Protein AF-A0A382EAG1-F1 (afdb_monomer_lite)

Sequence (226 aa):
MELEGGTVYTVQVGAGGYGGKYEYAQDSPAGPAQSINTYKQGGDGEDSIFSTITSIGGGGGGNSNSPTEPGRDGGSGGGAAQDYIGAADAAGGSGTAGQGYDGGSTTYYSTGSGGCGGGGATAAGVGGGGAAEAGHGGDGLASSITASSVTRAGGGGGAAHVGAGPHGDGGNGGGGRGAGGNVSNANSVAGTVNTGSGGGGGCYHAGSYPWPYGKDGGAGVVILRI

InterPro domains:
  IPR049304 Glycine-rich domain [PF21722] (6-225)

pLDDT: mean 83.08, std 16.72, range [39.03, 98.62]

Organism: NCBI:txid408172

Foldseek 3Di:
DDDDPPDDKDWDWKFFWFFWDFDAQPPDPDDDGPGDRDTDWIGWICWTDIRPDIQKTEWTAWDQDPVTGAWAAICWWHWFADHAAPHQWRAIYAHDPQRWGTWATDPDRDDWWWTWKIIFRAGYIHHTDPWQEWIAWHAFDWDCLVVDTAGAGWIAWTEGEAPDYDTYHTHHHFHWTAAYNDPVGGAIGEGDAQRSYYTYAHYAYVPDPPGRTTGTYHIHDDGDDD

Radius of gyration: 17.82 Å; chains: 1; bounding box: 44×42×57 Å

Secondary structure (DSSP, 8-state):
----TT----EE-PPPPPPP-EE-TT--SSS------EEPPPPPPPPEEETTEEEPPPPPPPB-SSSPBPPPPBSSPPPPPPPPTTS--BPPPPBPTTT--PPP-B---STTPPPPPPP-SSSPPPPPPTTSPPPPPPP-EEE-TTSS-EEE-PPPPPPPPTTS-PPPPPPTTTPPPPPPSSGGG----PPPTTTTPPPPPP---TT-SS--PPPPPPP-------

Structure (mmCIF, N/CA/C/O backbone):
data_AF-A0A382EAG1-F1
#
_entry.id   AF-A0A382EAG1-F1
#
loop_
_atom_site.group_PDB
_atom_site.id
_atom_site.type_symbol
_atom_site.label_atom_id
_atom_site.label_alt_id
_atom_site.label_comp_id
_atom_site.label_asym_id
_atom_site.label_entity_id
_atom_site.label_seq_id
_atom_site.pdbx_PDB_ins_code
_atom_site.Cartn_x
_atom_site.Cartn_y
_atom_site.Cartn_z
_atom_site.occupancy
_atom_site.B_iso_or_equiv
_atom_site.auth_seq_id
_atom_site.auth_comp_id
_atom_site.auth_asym_id
_atom_site.auth_atom_id
_atom_site.pdbx_PDB_model_num
ATOM 1 N N . MET A 1 1 ? -9.401 1.556 25.153 1.00 72.50 1 MET A N 1
ATOM 2 C CA . MET A 1 1 ? -10.501 2.526 25.319 1.00 72.50 1 MET A CA 1
ATOM 3 C C . MET A 1 1 ? -11.691 1.759 25.849 1.00 72.50 1 MET A C 1
ATOM 5 O O . MET A 1 1 ? -11.966 0.696 25.307 1.00 72.50 1 MET A O 1
ATOM 9 N N . GLU A 1 2 ? -12.332 2.249 26.904 1.00 80.88 2 GLU A N 1
ATOM 10 C CA . GLU A 1 2 ? -13.594 1.693 27.399 1.00 80.88 2 GLU A CA 1
ATOM 11 C C . GLU A 1 2 ? -14.758 2.435 26.737 1.00 80.88 2 GLU A C 1
ATOM 13 O O . GLU A 1 2 ? -14.656 3.633 26.455 1.00 80.88 2 GLU A O 1
ATOM 18 N N . LEU A 1 3 ? -15.826 1.705 26.410 1.00 83.81 3 LEU A N 1
ATOM 19 C CA . LEU A 1 3 ? -17.031 2.285 25.829 1.00 83.81 3 LEU A CA 1
ATOM 20 C C . LEU A 1 3 ? -18.027 2.571 26.949 1.00 83.81 3 LEU A C 1
ATOM 22 O O . LEU A 1 3 ? -18.410 1.666 27.687 1.00 83.81 3 LEU A O 1
ATOM 26 N N . GLU A 1 4 ? -18.454 3.821 27.060 1.00 86.94 4 GLU A N 1
ATOM 27 C CA . GLU A 1 4 ? -19.380 4.283 28.083 1.00 86.94 4 GLU A CA 1
ATOM 28 C C . GLU A 1 4 ? -20.767 4.510 27.481 1.00 86.94 4 GLU A C 1
ATOM 30 O O . GLU A 1 4 ? -20.933 5.142 26.433 1.00 86.94 4 GLU A O 1
ATOM 35 N N . GLY A 1 5 ? -21.788 3.989 28.162 1.00 87.19 5 GLY A N 1
ATOM 36 C CA . GLY A 1 5 ? -23.176 4.209 27.776 1.00 87.19 5 GLY A CA 1
ATOM 37 C C . GLY A 1 5 ? -23.535 5.694 27.842 1.00 87.19 5 GLY A C 1
ATOM 38 O O . GLY A 1 5 ? -23.275 6.355 28.841 1.00 87.19 5 GLY A O 1
ATOM 39 N N . GLY A 1 6 ? -24.158 6.211 26.781 1.00 85.69 6 GLY A N 1
ATOM 40 C CA . GLY A 1 6 ? -24.516 7.630 26.671 1.00 85.69 6 GLY A CA 1
ATOM 41 C C . GLY A 1 6 ? -23.439 8.512 26.032 1.00 85.69 6 GLY A C 1
ATOM 42 O O . GLY A 1 6 ? -23.715 9.678 25.756 1.00 85.69 6 GLY A O 1
ATOM 43 N N . THR A 1 7 ? -22.260 7.962 25.727 1.00 89.81 7 THR A N 1
ATOM 44 C CA . THR A 1 7 ? -21.199 8.662 24.991 1.00 89.81 7 THR A CA 1
ATOM 45 C C . THR A 1 7 ? -21.345 8.445 23.484 1.00 89.81 7 THR A C 1
ATOM 47 O O . THR A 1 7 ? -21.576 7.330 23.014 1.00 89.81 7 THR A O 1
ATOM 50 N N . VAL A 1 8 ? -21.213 9.522 22.704 1.00 88.06 8 VAL A N 1
ATOM 51 C CA . VAL A 1 8 ? -21.219 9.469 21.234 1.00 88.06 8 VAL A CA 1
ATOM 52 C C . VAL A 1 8 ? -19.801 9.198 20.733 1.00 88.06 8 VAL A C 1
ATOM 54 O O . VAL A 1 8 ? -18.887 9.966 21.025 1.00 88.06 8 VAL A O 1
ATOM 57 N N . TYR A 1 9 ? -19.635 8.136 19.944 1.00 90.50 9 TYR A N 1
ATOM 58 C CA . TYR A 1 9 ? -18.368 7.780 19.302 1.00 90.50 9 TYR A CA 1
ATOM 59 C C . TYR A 1 9 ? -18.451 8.024 17.796 1.00 90.50 9 TYR A C 1
ATOM 61 O O . TYR A 1 9 ? -19.314 7.467 17.117 1.00 90.50 9 TYR A O 1
ATOM 69 N N . THR A 1 10 ? -17.537 8.835 17.264 1.00 90.06 10 THR A N 1
ATOM 70 C CA . THR A 1 10 ? -17.411 9.036 15.816 1.00 90.06 10 THR A CA 1
ATOM 71 C C . THR A 1 10 ? -16.749 7.821 15.176 1.00 90.06 10 THR A C 1
ATOM 73 O O . THR A 1 10 ? -15.717 7.356 15.664 1.00 90.06 10 THR A O 1
ATOM 76 N N . VAL A 1 11 ? -17.322 7.334 14.073 1.00 94.50 11 VAL A N 1
ATOM 77 C CA . VAL A 1 11 ? -16.768 6.232 13.279 1.00 94.50 11 VAL A CA 1
ATOM 78 C C . VAL A 1 11 ? -16.645 6.668 11.825 1.00 94.50 11 VAL A C 1
ATOM 80 O O . VAL A 1 11 ? -17.637 7.038 11.200 1.00 94.50 11 VAL A O 1
ATOM 83 N N . GLN A 1 12 ? -15.435 6.580 11.286 1.00 95.56 12 GLN A N 1
ATOM 84 C CA . GLN A 1 12 ? -15.129 6.757 9.875 1.00 95.56 12 GLN A CA 1
ATOM 85 C C . GLN A 1 12 ? -14.379 5.526 9.378 1.00 95.56 12 GLN A C 1
ATOM 87 O O . GLN A 1 12 ? -13.410 5.088 9.998 1.00 95.56 12 GLN A O 1
ATOM 92 N N . VAL A 1 13 ? -14.813 4.990 8.241 1.00 96.19 13 VAL A N 1
ATOM 93 C CA . VAL A 1 13 ? -14.072 3.960 7.513 1.00 96.19 13 VAL A CA 1
ATOM 94 C C . VAL A 1 13 ? -13.424 4.620 6.308 1.00 96.19 13 VAL A C 1
ATOM 96 O O . VAL A 1 13 ? -14.118 5.186 5.465 1.00 96.19 13 VAL A O 1
ATOM 99 N N . GLY A 1 14 ? -12.100 4.548 6.250 1.00 94.81 14 GLY A N 1
ATOM 100 C CA . GLY A 1 14 ? -11.310 5.095 5.160 1.00 94.81 14 GLY A CA 1
ATOM 101 C C . GLY A 1 14 ? -11.504 4.312 3.864 1.00 94.81 14 GLY A C 1
ATOM 102 O O . GLY A 1 14 ? -11.510 3.076 3.860 1.00 94.81 14 GLY A O 1
ATOM 103 N N . ALA A 1 15 ? -11.656 5.031 2.756 1.00 94.81 15 ALA A N 1
ATOM 104 C CA . ALA A 1 15 ? -11.591 4.458 1.420 1.00 94.81 15 ALA A CA 1
ATOM 105 C C . ALA A 1 15 ? -10.147 4.063 1.062 1.00 94.81 15 ALA A C 1
ATOM 107 O O . ALA A 1 15 ? -9.186 4.626 1.585 1.00 94.81 15 ALA A O 1
ATOM 108 N N . GLY A 1 16 ? -9.994 3.098 0.154 1.00 91.19 16 GLY A N 1
ATOM 109 C CA . GLY A 1 16 ? -8.689 2.794 -0.429 1.00 91.19 16 GLY A CA 1
ATOM 110 C C . GLY A 1 16 ? -8.249 3.889 -1.403 1.00 91.19 16 GLY A C 1
ATOM 111 O O . GLY A 1 16 ? -9.088 4.546 -2.020 1.00 91.19 16 GLY A O 1
ATOM 112 N N . GLY A 1 17 ? -6.937 4.069 -1.549 1.00 88.81 17 GLY A N 1
ATOM 113 C CA . GLY A 1 17 ? -6.377 5.026 -2.503 1.00 88.81 17 GLY A CA 1
ATOM 114 C C . GLY A 1 17 ? -6.630 4.603 -3.946 1.00 88.81 17 GLY A C 1
ATOM 115 O O . GLY A 1 17 ? -6.662 3.410 -4.246 1.00 88.81 17 GLY A O 1
ATOM 116 N N . TYR A 1 18 ? -6.828 5.559 -4.852 1.00 87.38 18 TYR A N 1
ATOM 117 C CA . TYR A 1 18 ? -7.060 5.238 -6.260 1.00 87.38 18 TYR A CA 1
ATOM 118 C C . TYR A 1 18 ? -5.761 4.865 -6.982 1.00 87.38 18 TYR A C 1
ATOM 120 O O . TYR A 1 18 ? -4.694 5.420 -6.715 1.00 87.38 18 TYR A O 1
ATOM 128 N N . GLY A 1 19 ? -5.847 3.951 -7.945 1.00 83.44 19 GLY A N 1
ATOM 129 C CA . GLY A 1 19 ? -4.696 3.573 -8.765 1.00 83.44 19 GLY A CA 1
ATOM 130 C C . GLY A 1 19 ? -4.223 4.706 -9.683 1.00 83.44 19 GLY A C 1
ATOM 131 O O . GLY A 1 19 ? -5.021 5.547 -10.099 1.00 83.44 19 GLY A O 1
ATOM 132 N N . GLY A 1 20 ? -2.933 4.717 -10.037 1.00 77.00 20 GLY A N 1
ATOM 133 C CA . GLY A 1 20 ? -2.380 5.683 -10.994 1.00 77.00 20 GLY A CA 1
ATOM 134 C C . GLY A 1 20 ? -3.084 5.602 -12.353 1.00 77.00 20 GLY A C 1
ATOM 135 O O . GLY A 1 20 ? -3.280 4.508 -12.899 1.00 77.00 20 GLY A O 1
ATOM 136 N N . LYS A 1 21 ? -3.485 6.759 -12.893 1.00 71.00 21 LYS A N 1
ATOM 137 C CA . LYS A 1 21 ? -4.297 6.872 -14.117 1.00 71.00 21 LYS A CA 1
ATOM 138 C C . LYS A 1 21 ? -3.529 7.556 -15.240 1.00 71.00 21 LYS A C 1
ATOM 140 O O . LYS A 1 21 ? -2.628 8.362 -15.008 1.00 71.00 21 LYS A O 1
ATOM 145 N N . TYR A 1 22 ? -3.954 7.262 -16.465 1.00 64.69 22 TYR A N 1
ATOM 146 C CA . TYR A 1 22 ? -3.690 8.110 -17.621 1.00 64.69 22 TYR A CA 1
ATOM 147 C C . TYR A 1 22 ? -4.908 9.009 -17.836 1.00 64.69 22 TYR A C 1
ATOM 149 O O . TYR A 1 22 ? -5.974 8.515 -18.207 1.00 64.69 22 TYR A O 1
ATOM 157 N N . GLU A 1 23 ? -4.770 10.308 -17.593 1.00 57.41 23 GLU A N 1
ATOM 158 C CA . GLU A 1 23 ? -5.803 11.281 -17.950 1.00 57.41 23 GLU A CA 1
ATOM 159 C C . GLU A 1 23 ? -5.614 11.717 -19.408 1.00 57.41 23 GLU A C 1
ATOM 161 O O . GLU A 1 23 ? -4.591 12.297 -19.771 1.00 57.41 23 GLU A O 1
ATOM 166 N N . TYR A 1 24 ? -6.613 11.439 -20.252 1.00 48.25 24 TYR A N 1
ATOM 167 C CA . TYR A 1 24 ? -6.744 12.076 -21.561 1.00 48.25 24 TYR A CA 1
ATOM 168 C C . TYR A 1 24 ? -7.637 13.307 -21.396 1.00 48.25 24 TYR A C 1
ATOM 170 O O . TYR A 1 24 ? -8.778 13.189 -20.953 1.00 48.25 24 TYR A O 1
ATOM 178 N N . ALA A 1 25 ? -7.124 14.492 -21.724 1.00 45.81 25 ALA A N 1
ATOM 179 C CA . ALA A 1 25 ? -7.800 15.773 -21.518 1.00 45.81 25 ALA A CA 1
ATOM 180 C C . ALA A 1 25 ? -8.981 16.013 -22.490 1.00 45.81 25 ALA A C 1
ATOM 182 O O . ALA A 1 25 ? -8.957 16.959 -23.276 1.00 45.81 25 ALA A O 1
ATOM 183 N N . GLN A 1 26 ? -10.015 15.171 -22.454 1.00 42.03 26 GLN A N 1
ATOM 184 C CA . GLN A 1 26 ? -11.293 15.436 -23.131 1.00 42.03 26 GLN A CA 1
ATOM 185 C C . GLN A 1 26 ? -12.491 15.630 -22.191 1.00 42.03 26 GLN A C 1
ATOM 187 O O . GLN A 1 26 ? -13.530 16.059 -22.675 1.00 42.03 26 GLN A O 1
ATOM 192 N N . ASP A 1 27 ? -12.339 15.452 -20.873 1.00 40.47 27 ASP A N 1
ATOM 193 C CA . ASP A 1 27 ? -13.453 15.551 -19.909 1.00 40.47 27 ASP A CA 1
ATOM 194 C C . ASP A 1 27 ? -13.339 16.726 -18.913 1.00 40.47 27 ASP A C 1
ATOM 196 O O . ASP A 1 27 ? -13.734 16.628 -17.753 1.00 40.47 27 ASP A O 1
ATOM 200 N N . SER A 1 28 ? -12.854 17.889 -19.360 1.00 39.03 28 SER A N 1
ATOM 201 C CA . SER A 1 28 ? -13.051 19.142 -18.610 1.00 39.03 28 SER A CA 1
ATOM 202 C C . SER A 1 28 ? -14.358 19.817 -19.062 1.00 39.03 28 SER A C 1
ATOM 204 O O . SER A 1 28 ? -14.435 20.225 -20.222 1.00 39.03 28 SER A O 1
ATOM 206 N N . PRO A 1 29 ? -15.375 20.023 -18.195 1.00 41.16 29 PRO A N 1
ATOM 207 C CA . PRO A 1 29 ? -16.676 20.581 -18.597 1.00 41.16 29 PRO A CA 1
ATOM 208 C C . PRO A 1 29 ? -16.673 22.064 -19.010 1.00 41.16 29 PRO A C 1
ATOM 210 O O . PRO A 1 29 ? -17.735 22.613 -19.296 1.00 41.16 29 PRO A O 1
ATOM 213 N N . ALA A 1 30 ? -15.529 22.754 -19.018 1.00 42.44 30 ALA A N 1
ATOM 214 C CA . ALA A 1 30 ? -15.464 24.167 -19.385 1.00 42.44 30 ALA A CA 1
ATOM 215 C C . ALA A 1 30 ? -14.056 24.592 -19.843 1.00 42.44 30 ALA A C 1
ATOM 217 O O . ALA A 1 30 ? -13.148 24.724 -19.027 1.00 42.44 30 ALA A O 1
ATOM 218 N N . GLY A 1 31 ? -13.896 24.877 -21.140 1.00 43.75 31 GLY A N 1
ATOM 219 C CA . GLY A 1 31 ? -12.742 25.604 -21.697 1.00 43.75 31 GLY A CA 1
ATOM 220 C C . GLY A 1 31 ? -11.982 24.859 -22.805 1.00 43.75 31 GLY A C 1
ATOM 221 O O . GLY A 1 31 ? -12.089 23.638 -22.903 1.00 43.75 31 GLY A O 1
ATOM 222 N N . PRO A 1 32 ? -11.232 25.573 -23.676 1.00 41.47 32 PRO A N 1
ATOM 223 C CA . PRO A 1 32 ? -10.490 24.948 -24.768 1.00 41.47 32 PRO A CA 1
ATOM 224 C C . PRO A 1 32 ? -9.434 24.006 -24.185 1.00 41.47 32 PRO A C 1
ATOM 226 O O . PRO A 1 32 ? -8.514 24.452 -23.500 1.00 41.47 32 PRO A O 1
ATOM 229 N N . ALA A 1 33 ? -9.604 22.709 -24.444 1.00 44.94 33 ALA A N 1
ATOM 230 C CA . ALA A 1 33 ? -8.754 21.637 -23.948 1.00 44.94 33 ALA A CA 1
ATOM 231 C C . ALA A 1 33 ? -7.273 21.944 -24.215 1.00 44.94 33 ALA A C 1
ATOM 233 O O . ALA A 1 33 ? -6.798 21.884 -25.348 1.00 44.94 33 ALA A O 1
ATOM 234 N N . GLN A 1 34 ? -6.536 22.287 -23.160 1.00 39.44 34 GLN A N 1
ATOM 235 C CA . GLN A 1 34 ? -5.085 22.198 -23.175 1.00 39.44 34 GLN A CA 1
ATOM 236 C C . GLN A 1 34 ? -4.765 20.727 -22.929 1.00 39.44 34 GLN A C 1
ATOM 238 O O . GLN A 1 34 ? -4.957 20.210 -21.831 1.00 39.44 34 GLN A O 1
ATOM 243 N N . SER A 1 35 ? -4.365 20.025 -23.983 1.00 42.50 35 SER A N 1
ATOM 244 C CA . SER A 1 35 ? -4.005 18.614 -23.935 1.00 42.50 35 SER A CA 1
ATOM 245 C C . SER A 1 35 ? -2.713 18.417 -23.144 1.00 42.50 35 SER A C 1
ATOM 247 O O . SER A 1 35 ? -1.621 18.514 -23.702 1.00 42.50 35 SER A O 1
ATOM 249 N N . ILE A 1 36 ? -2.844 18.135 -21.847 1.00 47.28 36 ILE A N 1
ATOM 250 C CA . ILE A 1 36 ? -1.749 17.659 -21.001 1.00 47.28 36 ILE A CA 1
ATOM 251 C C . ILE A 1 36 ? -1.951 16.153 -20.816 1.00 47.28 36 ILE A C 1
ATOM 253 O O . ILE A 1 36 ? -2.826 15.725 -20.070 1.00 47.28 36 ILE A O 1
ATOM 257 N N . ASN A 1 37 ? -1.193 15.343 -21.557 1.00 54.06 37 ASN A N 1
ATOM 258 C CA . ASN A 1 37 ? -1.135 13.898 -21.333 1.00 54.06 37 ASN A CA 1
ATOM 259 C C . ASN A 1 37 ? -0.265 13.658 -20.091 1.00 54.06 37 ASN A C 1
ATOM 261 O O . ASN A 1 37 ? 0.957 13.557 -20.212 1.00 54.06 37 ASN A O 1
ATOM 265 N N . THR A 1 38 ? -0.867 13.609 -18.903 1.00 61.38 38 THR A N 1
ATOM 266 C CA . THR A 1 38 ? -0.116 13.448 -17.651 1.00 61.38 38 THR A CA 1
ATOM 267 C C . THR A 1 38 ? -0.449 12.105 -17.018 1.00 61.38 38 THR A C 1
ATOM 269 O O . THR A 1 38 ? -1.589 11.858 -16.628 1.00 61.38 38 THR A O 1
ATOM 272 N N . TYR A 1 39 ? 0.550 11.227 -16.908 1.00 67.75 39 TYR A N 1
ATOM 273 C CA . TYR A 1 39 ? 0.458 10.073 -16.016 1.00 67.75 39 TYR A CA 1
ATOM 274 C C . TYR A 1 39 ? 0.461 10.599 -14.582 1.00 67.75 39 TYR A C 1
ATOM 276 O O . TYR A 1 39 ? 1.304 11.423 -14.238 1.00 67.75 39 TYR A O 1
ATOM 284 N N . LYS A 1 40 ? -0.503 10.163 -13.774 1.00 78.50 40 LYS A N 1
ATOM 285 C CA . LYS A 1 40 ? -0.640 10.572 -12.373 1.00 78.50 40 LYS A CA 1
ATOM 286 C C . LYS A 1 40 ? -0.138 9.460 -11.455 1.00 78.50 40 LYS A C 1
ATOM 288 O O . LYS A 1 40 ? -0.418 8.286 -11.720 1.00 78.50 40 LYS A O 1
ATOM 293 N N . GLN A 1 41 ? 0.533 9.832 -10.364 1.00 86.31 41 GLN A N 1
ATOM 294 C CA . GLN A 1 41 ? 0.680 8.973 -9.184 1.00 86.31 41 GLN A CA 1
ATOM 295 C C . GLN A 1 41 ? -0.655 8.367 -8.741 1.00 86.31 41 GLN A C 1
ATOM 297 O O . GLN A 1 41 ? -1.737 8.885 -9.036 1.00 86.31 41 GLN A O 1
ATOM 302 N N . GLY A 1 42 ? -0.567 7.275 -7.986 1.00 90.00 42 GLY A N 1
ATOM 303 C CA . GLY A 1 42 ? -1.693 6.798 -7.199 1.00 90.00 42 GLY A CA 1
ATOM 304 C C . GLY A 1 42 ? -2.122 7.829 -6.152 1.00 90.00 42 GLY A C 1
ATOM 305 O O . GLY A 1 42 ? -1.318 8.613 -5.643 1.00 90.00 42 GLY A O 1
ATOM 306 N N . GLY A 1 43 ? -3.407 7.814 -5.827 1.00 92.56 43 GLY A N 1
ATOM 307 C CA . GLY A 1 43 ? -3.950 8.564 -4.705 1.00 92.56 43 GLY A CA 1
ATOM 308 C C . GLY A 1 43 ? -3.701 7.853 -3.388 1.00 92.56 43 GLY A C 1
ATOM 309 O O . GLY A 1 43 ? -3.648 6.624 -3.350 1.00 92.56 43 GLY A O 1
ATOM 310 N N . ASP A 1 44 ? -3.610 8.628 -2.313 1.00 96.31 44 ASP A N 1
ATOM 311 C CA . ASP A 1 44 ? -3.592 8.068 -0.964 1.00 96.31 44 ASP A CA 1
ATOM 312 C C . ASP A 1 44 ? -4.982 7.531 -0.605 1.00 96.31 44 ASP A C 1
ATOM 314 O O . ASP A 1 44 ? -6.002 7.987 -1.131 1.00 96.31 44 ASP A O 1
ATOM 318 N N . GLY A 1 45 ? -5.014 6.545 0.285 1.00 96.94 45 GLY A N 1
ATOM 319 C CA . GLY A 1 45 ? -6.231 6.147 0.976 1.00 96.94 45 GLY A CA 1
ATOM 320 C C . GLY A 1 45 ? -6.640 7.182 2.016 1.00 96.94 45 GLY A C 1
ATOM 321 O O . GLY A 1 45 ? -5.845 8.013 2.444 1.00 96.94 45 GLY A O 1
ATOM 322 N N . GLU A 1 46 ? -7.889 7.088 2.450 1.00 97.62 46 GLU A N 1
ATOM 323 C CA . GLU A 1 46 ? -8.431 7.949 3.497 1.00 97.62 46 GLU A CA 1
ATOM 324 C C . GLU A 1 46 ? -8.235 7.319 4.878 1.00 97.62 46 GLU A C 1
ATOM 326 O O . GLU A 1 46 ? -8.175 6.093 5.031 1.00 97.62 46 GLU A O 1
ATOM 331 N N . ASP A 1 47 ? -8.209 8.158 5.908 1.00 97.19 47 ASP A N 1
ATOM 332 C CA . ASP A 1 47 ? -8.088 7.709 7.290 1.00 97.19 47 ASP A CA 1
ATOM 333 C C . ASP A 1 47 ? -9.332 6.934 7.750 1.00 97.19 47 ASP A C 1
ATOM 335 O O . ASP A 1 47 ? -10.478 7.278 7.436 1.00 97.19 47 ASP A O 1
ATOM 339 N N . SER A 1 48 ? -9.112 5.907 8.573 1.00 96.19 48 SER A N 1
ATOM 340 C CA . SER A 1 48 ? -10.167 5.287 9.382 1.00 96.19 48 SER A CA 1
ATOM 341 C C . SER A 1 48 ? -10.071 5.805 10.812 1.00 96.19 48 SER A C 1
ATOM 343 O O . SER A 1 48 ? -9.010 5.731 11.429 1.00 96.19 48 SER A O 1
ATOM 345 N N . ILE A 1 49 ? -11.172 6.318 11.355 1.00 95.31 49 ILE A N 1
ATOM 346 C CA . ILE A 1 49 ? -11.188 7.001 12.652 1.00 95.31 49 ILE A CA 1
ATOM 347 C C . ILE A 1 49 ? -12.227 6.342 13.551 1.00 95.31 49 ILE A C 1
ATOM 349 O O . ILE A 1 49 ? -13.397 6.228 13.189 1.00 95.31 49 ILE A O 1
ATOM 353 N N . PHE A 1 50 ? -11.807 5.941 14.747 1.00 94.44 50 PHE A N 1
ATOM 354 C CA . PHE A 1 50 ? -12.697 5.587 15.843 1.00 94.44 50 PHE A CA 1
ATOM 355 C C . PHE A 1 50 ? -12.434 6.517 17.026 1.00 94.44 50 PHE A C 1
ATOM 357 O O . PHE A 1 50 ? -11.472 6.342 17.776 1.00 94.44 50 PHE A O 1
ATOM 364 N N . SER A 1 51 ? -13.298 7.516 17.205 1.00 92.12 51 SER A N 1
ATOM 365 C CA . SER A 1 51 ? -13.139 8.572 18.207 1.00 92.12 51 SER A CA 1
ATOM 366 C C . SER A 1 51 ? -11.769 9.266 18.118 1.00 92.12 51 SER A C 1
ATOM 368 O O . SER A 1 51 ? -11.573 10.096 17.240 1.00 92.12 51 SER A O 1
ATOM 370 N N . THR A 1 52 ? -10.828 8.952 19.016 1.00 90.06 52 THR A N 1
ATOM 371 C CA . THR A 1 52 ? -9.468 9.527 19.049 1.00 90.06 52 THR A CA 1
ATOM 372 C C . THR A 1 52 ? -8.404 8.606 18.450 1.00 90.06 52 THR A C 1
ATOM 374 O O . THR A 1 52 ? -7.230 8.968 18.412 1.00 90.06 52 THR A O 1
ATOM 377 N N . ILE A 1 53 ? -8.789 7.403 18.022 1.00 92.25 53 ILE A N 1
ATOM 378 C CA . ILE A 1 53 ? -7.896 6.425 17.409 1.00 92.25 53 ILE A CA 1
ATOM 379 C C . ILE A 1 53 ? -7.996 6.594 15.896 1.00 92.25 53 ILE A C 1
ATOM 381 O O . ILE A 1 53 ? -9.060 6.363 15.322 1.00 92.25 53 ILE A O 1
ATOM 385 N N . THR A 1 54 ? -6.882 6.954 15.265 1.00 95.44 54 THR A N 1
ATOM 386 C CA . THR A 1 54 ? -6.788 7.114 13.812 1.00 95.44 54 THR A CA 1
ATOM 387 C C . THR A 1 54 ? -5.850 6.069 13.229 1.00 95.44 54 THR A C 1
ATOM 389 O O . THR A 1 54 ? -4.704 5.929 13.660 1.00 95.44 54 THR A O 1
ATOM 392 N N . SER A 1 5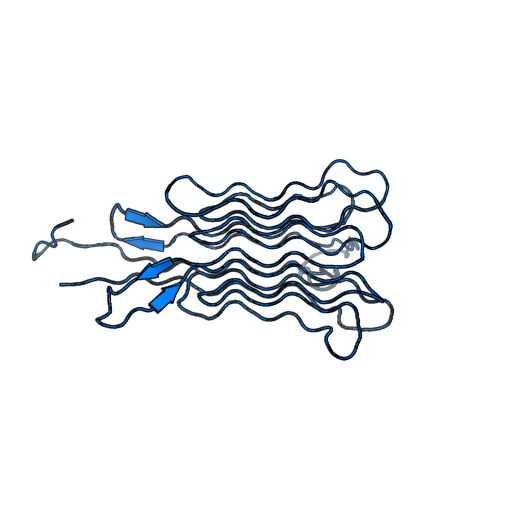5 ? -6.333 5.358 12.218 1.00 95.31 55 SER A N 1
ATOM 393 C CA . SER A 1 55 ? -5.517 4.607 11.273 1.00 95.31 55 SER A CA 1
ATOM 394 C C . SER A 1 55 ? -5.338 5.455 10.024 1.00 95.31 55 SER A C 1
ATOM 396 O O . SER A 1 55 ? -6.321 5.758 9.350 1.00 95.31 55 SER A O 1
ATOM 398 N N . ILE A 1 56 ? -4.092 5.842 9.752 1.00 97.69 56 ILE A N 1
ATOM 399 C CA . ILE A 1 56 ? -3.755 6.716 8.627 1.00 97.69 56 ILE A CA 1
ATOM 400 C C . ILE A 1 56 ? -3.933 5.939 7.319 1.00 97.69 56 ILE A C 1
ATOM 402 O O . ILE A 1 56 ? -3.542 4.769 7.243 1.00 97.69 56 ILE A O 1
ATOM 406 N N . GLY A 1 57 ? -4.508 6.578 6.304 1.00 97.19 57 GLY A N 1
ATOM 407 C CA . GLY A 1 57 ? -4.630 6.016 4.962 1.00 97.19 57 GLY A CA 1
ATOM 408 C C . GLY A 1 57 ? -3.278 5.624 4.350 1.00 97.19 57 GLY A C 1
ATOM 409 O O . GLY A 1 57 ? -2.237 6.204 4.657 1.00 97.19 57 GLY A O 1
ATOM 410 N N . GLY A 1 58 ? -3.264 4.592 3.504 1.00 97.81 58 GLY A N 1
ATOM 411 C CA . GLY A 1 58 ? -2.043 4.161 2.808 1.00 97.81 58 GLY A CA 1
ATOM 412 C C . GLY A 1 58 ? -1.617 5.148 1.718 1.00 97.81 58 GLY A C 1
ATOM 413 O O . GLY A 1 58 ? -2.471 5.760 1.085 1.00 97.81 58 GLY A O 1
ATOM 414 N N . GLY A 1 59 ? -0.316 5.278 1.474 1.00 97.75 59 GLY A N 1
ATOM 415 C CA . GLY A 1 59 ? 0.223 6.170 0.450 1.00 97.75 59 GLY A CA 1
ATOM 416 C C . GLY A 1 59 ? 0.063 5.629 -0.975 1.00 97.75 59 GLY A C 1
ATOM 417 O O . GLY A 1 59 ? 0.164 4.424 -1.227 1.00 97.75 59 GLY A O 1
ATOM 418 N N . GLY A 1 60 ? -0.180 6.528 -1.928 1.00 94.88 60 GLY A N 1
ATOM 419 C CA . GLY A 1 60 ? -0.280 6.208 -3.352 1.00 94.88 60 GLY A CA 1
ATOM 420 C C . GLY A 1 60 ? 1.052 5.806 -4.004 1.00 94.88 60 GLY A C 1
ATOM 421 O O . GLY A 1 60 ? 2.123 6.284 -3.636 1.00 94.88 60 GLY A O 1
ATOM 422 N N . GLY A 1 61 ? 0.995 4.922 -5.006 1.00 92.00 61 GLY A N 1
ATOM 423 C CA . GLY A 1 61 ? 2.179 4.500 -5.769 1.00 92.00 61 GLY A CA 1
ATOM 424 C C . GLY A 1 61 ? 2.761 5.605 -6.662 1.00 92.00 61 GLY A C 1
ATOM 425 O O . GLY A 1 61 ? 2.030 6.474 -7.141 1.00 92.00 61 GLY A O 1
ATOM 426 N N . GLY A 1 62 ? 4.069 5.540 -6.909 1.00 89.31 62 GLY A N 1
ATOM 427 C CA . GLY A 1 62 ? 4.808 6.488 -7.743 1.00 89.31 62 GLY A CA 1
ATOM 428 C C . GLY A 1 62 ? 4.419 6.464 -9.224 1.00 89.31 62 GLY A C 1
ATOM 429 O O . GLY A 1 62 ? 3.731 5.557 -9.701 1.00 89.31 62 GLY A O 1
ATOM 430 N N . ASN A 1 63 ? 4.919 7.443 -9.980 1.00 82.62 63 ASN A N 1
ATOM 431 C CA . ASN A 1 63 ? 4.815 7.503 -11.437 1.00 82.62 63 ASN A CA 1
ATOM 432 C C . ASN A 1 63 ? 6.213 7.619 -12.089 1.00 82.62 63 ASN A C 1
ATOM 434 O O . ASN A 1 63 ? 7.168 8.069 -11.463 1.00 82.62 63 ASN A O 1
ATOM 438 N N . SER A 1 64 ? 6.320 7.202 -13.355 1.00 73.50 64 SER A N 1
ATOM 439 C CA . SER A 1 64 ? 7.583 7.184 -14.125 1.00 73.50 64 SER A CA 1
ATOM 440 C C . SER A 1 64 ? 7.744 8.368 -15.091 1.00 73.50 64 SER A C 1
ATOM 442 O O . SER A 1 64 ? 8.625 8.374 -15.950 1.00 73.50 64 SER A O 1
ATOM 444 N N . ASN A 1 65 ? 6.860 9.357 -15.000 1.00 67.62 65 ASN A N 1
ATOM 445 C CA . ASN A 1 65 ? 6.795 10.494 -15.906 1.00 67.62 65 ASN A CA 1
ATOM 446 C C . ASN A 1 65 ? 7.664 11.642 -15.390 1.00 67.62 65 ASN A C 1
ATOM 448 O O . ASN A 1 65 ? 7.797 11.794 -14.190 1.00 67.62 65 ASN A O 1
ATOM 452 N N . SER A 1 66 ? 8.215 12.485 -16.268 1.00 54.00 66 SER A N 1
ATOM 453 C CA . SER A 1 66 ? 8.999 13.649 -15.828 1.00 54.00 66 SER A CA 1
ATOM 454 C C . SER A 1 66 ? 8.093 14.852 -15.492 1.00 54.00 66 SER A C 1
ATOM 456 O O . SER A 1 66 ? 7.250 15.202 -16.326 1.00 54.00 66 SER A O 1
ATOM 458 N N . PRO A 1 67 ? 8.277 15.522 -14.335 1.00 59.97 67 PRO A N 1
ATOM 459 C CA . PRO A 1 67 ? 9.231 15.182 -13.274 1.00 59.97 67 PRO A CA 1
ATOM 460 C C . PRO A 1 67 ? 8.809 13.920 -12.508 1.00 59.97 67 PRO A C 1
ATOM 462 O O . PRO A 1 67 ? 7.629 13.774 -12.196 1.00 59.97 67 PRO A O 1
ATOM 465 N N . THR A 1 68 ? 9.779 13.043 -12.209 1.00 70.62 68 THR A N 1
ATOM 466 C CA . THR A 1 68 ? 9.533 11.774 -11.510 1.00 70.62 68 THR A CA 1
ATOM 467 C C . THR A 1 68 ? 8.835 12.031 -10.189 1.00 70.62 68 THR A C 1
ATOM 469 O O . THR A 1 68 ? 9.194 12.927 -9.424 1.00 70.62 68 THR A O 1
ATOM 472 N N . GLU A 1 69 ? 7.826 11.219 -9.936 1.00 83.19 69 GLU A N 1
ATOM 473 C CA . GLU A 1 69 ? 6.879 11.415 -8.862 1.00 83.19 69 GLU A CA 1
ATOM 474 C C . GLU A 1 69 ? 7.011 10.160 -7.958 1.00 83.19 69 GLU A C 1
ATOM 476 O O . GLU A 1 69 ? 6.573 9.074 -8.352 1.00 83.19 69 GLU A O 1
ATOM 481 N N . PRO A 1 70 ? 7.641 10.255 -6.766 1.00 88.12 70 PRO A N 1
ATOM 482 C CA . PRO A 1 70 ? 7.973 9.096 -5.923 1.00 88.12 70 PRO A CA 1
ATOM 483 C C . PRO A 1 70 ? 6.736 8.394 -5.343 1.00 88.12 70 PRO A C 1
ATOM 485 O O . PRO A 1 70 ? 5.611 8.871 -5.480 1.00 88.12 70 PRO A O 1
ATOM 488 N N . GLY A 1 71 ? 6.921 7.256 -4.674 1.00 92.31 71 GLY A N 1
ATOM 489 C CA . GLY A 1 71 ? 5.861 6.713 -3.823 1.00 92.31 71 GLY A CA 1
ATOM 490 C C . GLY A 1 71 ? 5.484 7.721 -2.732 1.00 92.31 71 GLY A C 1
ATOM 491 O O . GLY A 1 71 ? 6.347 8.428 -2.213 1.00 92.31 71 GLY A O 1
ATOM 492 N N . ARG A 1 72 ? 4.196 7.825 -2.403 1.00 95.38 72 ARG A N 1
ATOM 493 C CA . ARG A 1 72 ? 3.705 8.761 -1.384 1.00 95.38 72 ARG A CA 1
ATOM 494 C C . ARG A 1 72 ? 3.735 8.120 -0.001 1.00 95.38 72 ARG A C 1
ATOM 496 O O . ARG A 1 72 ? 3.525 6.913 0.136 1.00 95.38 72 ARG A O 1
ATOM 503 N N . ASP A 1 73 ? 4.002 8.936 1.011 1.00 97.50 73 ASP A N 1
ATOM 504 C CA . ASP A 1 73 ? 3.975 8.525 2.416 1.00 97.50 73 ASP A CA 1
ATOM 505 C C . ASP A 1 73 ? 2.541 8.213 2.875 1.00 97.50 73 ASP A C 1
ATOM 507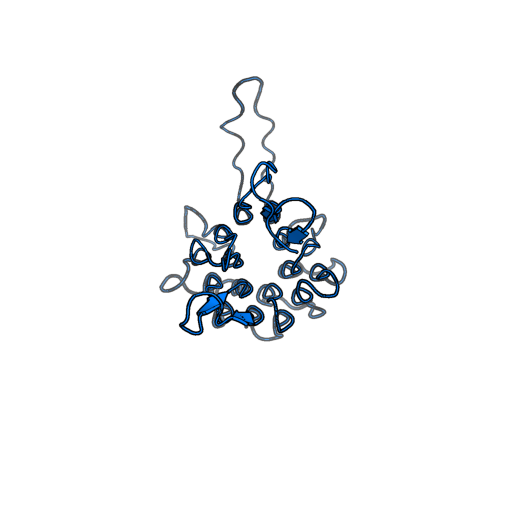 O O . ASP A 1 73 ? 1.568 8.691 2.290 1.00 97.50 73 ASP A O 1
ATOM 511 N N . GLY A 1 74 ? 2.397 7.440 3.950 1.00 97.69 74 GLY A N 1
ATOM 512 C CA . GLY A 1 74 ? 1.092 7.165 4.552 1.00 97.69 74 GLY A CA 1
ATOM 513 C C . GLY A 1 74 ? 1.183 6.302 5.805 1.00 97.69 74 GLY A C 1
ATOM 514 O O . GLY A 1 74 ? 2.245 6.158 6.412 1.00 97.69 74 GLY A O 1
ATOM 515 N N . GLY A 1 75 ? 0.065 5.684 6.195 1.00 97.75 75 GLY A N 1
ATOM 516 C CA . GLY A 1 75 ? 0.063 4.633 7.215 1.00 97.75 75 GLY A CA 1
ATOM 517 C C . GLY A 1 75 ? 1.024 3.505 6.827 1.00 97.75 75 GLY A C 1
ATOM 518 O O . GLY A 1 75 ? 1.924 3.174 7.593 1.00 97.75 75 GLY A O 1
ATOM 519 N N . SER A 1 76 ? 0.891 3.004 5.596 1.00 98.12 76 SER A N 1
ATOM 520 C CA . SER A 1 76 ? 1.940 2.272 4.867 1.00 98.12 76 SER A CA 1
ATOM 521 C C . SER A 1 76 ? 2.343 3.077 3.630 1.00 98.12 76 SER A C 1
ATOM 523 O O . SER A 1 76 ? 1.483 3.721 3.027 1.00 98.12 76 SER A O 1
ATOM 525 N N . GLY A 1 77 ? 3.617 3.042 3.251 1.00 98.00 77 GLY A N 1
ATOM 526 C CA . GLY A 1 77 ? 4.139 3.819 2.128 1.00 98.00 77 GLY A CA 1
ATOM 527 C C . GLY A 1 77 ? 3.855 3.199 0.756 1.00 98.00 77 GLY A C 1
ATOM 528 O O . GLY A 1 77 ? 3.864 1.975 0.590 1.00 98.00 77 GLY A O 1
ATOM 529 N N . GLY A 1 78 ? 3.626 4.040 -0.253 1.00 96.94 78 GLY A N 1
ATOM 530 C CA . GLY A 1 78 ? 3.451 3.612 -1.641 1.00 96.94 78 GLY A CA 1
ATOM 531 C C . GLY A 1 78 ? 4.768 3.186 -2.299 1.00 96.94 78 GLY A C 1
ATOM 532 O O . GLY A 1 78 ? 5.822 3.750 -2.019 1.00 96.94 78 GLY A O 1
ATOM 533 N N . GLY A 1 79 ? 4.733 2.197 -3.195 1.00 94.38 79 GLY A N 1
ATOM 534 C CA . GLY A 1 79 ? 5.922 1.770 -3.943 1.00 94.38 79 GLY A CA 1
ATOM 535 C C . GLY A 1 79 ? 6.347 2.795 -4.998 1.00 94.38 79 GLY A C 1
ATOM 536 O O . GLY A 1 79 ? 5.499 3.461 -5.598 1.00 94.38 79 GLY A O 1
ATOM 537 N N . ALA A 1 80 ? 7.649 2.912 -5.255 1.00 90.50 80 ALA A N 1
ATOM 538 C CA . ALA A 1 80 ? 8.172 3.724 -6.350 1.00 90.50 80 ALA A CA 1
ATOM 539 C C . ALA A 1 80 ? 7.787 3.170 -7.733 1.00 90.50 80 ALA A C 1
ATOM 541 O O . ALA A 1 80 ? 7.616 1.960 -7.920 1.00 90.50 80 ALA A O 1
ATOM 542 N N . ALA A 1 81 ? 7.714 4.046 -8.736 1.00 82.69 81 ALA A N 1
ATOM 543 C CA . ALA A 1 81 ? 7.659 3.613 -10.129 1.00 82.69 81 ALA A CA 1
ATOM 544 C C . ALA A 1 81 ? 9.044 3.204 -10.652 1.00 82.69 81 ALA A C 1
ATOM 546 O O . ALA A 1 81 ? 10.066 3.443 -10.010 1.00 82.69 81 ALA A O 1
ATOM 547 N N . GLN A 1 82 ? 9.066 2.605 -11.846 1.00 75.69 82 GLN A N 1
ATOM 548 C CA . GLN A 1 82 ? 10.299 2.481 -12.624 1.00 75.69 82 GLN A CA 1
ATOM 549 C C . GLN A 1 82 ? 10.882 3.874 -12.892 1.00 75.69 82 GLN A C 1
ATOM 551 O O . GLN A 1 82 ? 10.127 4.813 -13.160 1.00 75.69 82 GLN A O 1
ATOM 556 N N . ASP A 1 83 ? 12.205 3.996 -12.874 1.00 62.91 83 ASP A N 1
ATOM 557 C CA . ASP A 1 83 ? 12.859 5.252 -13.215 1.00 62.91 83 ASP A CA 1
ATOM 558 C C . ASP A 1 83 ? 13.185 5.301 -14.716 1.00 62.91 83 ASP A C 1
ATOM 560 O O . ASP A 1 83 ? 13.686 4.329 -15.293 1.00 62.91 83 ASP A O 1
ATOM 564 N N . TYR A 1 84 ? 12.867 6.414 -15.382 1.00 56.97 84 TYR A N 1
ATOM 565 C CA . TYR A 1 84 ? 13.268 6.623 -16.775 1.00 56.97 84 TYR A CA 1
ATOM 566 C C . TYR A 1 84 ? 14.716 7.126 -16.797 1.00 56.97 84 TYR A C 1
ATOM 568 O O . TYR A 1 84 ? 15.106 7.930 -15.955 1.00 56.97 84 TYR A O 1
ATOM 576 N N . ILE A 1 85 ? 15.525 6.655 -17.756 1.00 49.66 85 ILE A N 1
ATOM 577 C CA . ILE A 1 85 ? 16.975 6.920 -17.816 1.00 49.66 85 ILE A CA 1
ATOM 578 C C . ILE A 1 85 ? 17.284 8.410 -17.572 1.00 49.66 85 ILE A C 1
ATOM 580 O O . ILE A 1 85 ? 16.941 9.256 -18.399 1.00 49.66 85 ILE A O 1
ATOM 584 N N . GLY A 1 86 ? 17.984 8.708 -16.471 1.00 51.06 86 GLY A N 1
ATOM 585 C CA . GLY A 1 86 ? 18.510 10.042 -16.154 1.00 51.06 86 GLY A CA 1
ATOM 586 C C . GLY A 1 86 ? 17.735 10.850 -15.106 1.00 51.06 86 GLY A C 1
ATOM 587 O O . GLY A 1 86 ? 18.130 11.988 -14.846 1.00 51.06 86 GLY A O 1
ATOM 588 N N . ALA A 1 87 ? 16.672 10.307 -14.510 1.00 52.75 87 ALA A N 1
ATOM 589 C CA . ALA A 1 87 ? 16.075 10.856 -13.291 1.00 52.75 87 ALA A CA 1
ATOM 590 C C . ALA A 1 87 ? 16.813 10.349 -12.030 1.00 52.75 87 ALA A C 1
ATOM 592 O O . ALA A 1 87 ? 17.760 9.578 -12.139 1.00 52.75 87 ALA A O 1
ATOM 593 N N . ALA A 1 88 ? 16.510 10.923 -10.864 1.00 55.41 88 ALA A N 1
ATOM 594 C CA . ALA A 1 88 ? 17.124 10.553 -9.585 1.00 55.41 88 ALA A CA 1
ATOM 595 C C . ALA A 1 88 ? 16.376 9.371 -8.949 1.00 55.41 88 ALA A C 1
ATOM 597 O O . ALA A 1 88 ? 15.191 9.208 -9.227 1.00 55.41 88 ALA A O 1
ATOM 598 N N . ASP A 1 89 ? 17.050 8.627 -8.058 1.00 65.94 89 ASP A N 1
ATOM 599 C CA . ASP A 1 89 ? 16.526 7.464 -7.322 1.00 65.94 89 ASP A CA 1
ATOM 600 C C . ASP A 1 89 ? 15.021 7.593 -7.016 1.00 65.94 89 ASP A C 1
ATOM 602 O O . ASP A 1 89 ? 14.593 8.472 -6.257 1.00 65.94 89 ASP A O 1
ATOM 606 N N . ALA A 1 90 ? 14.205 6.712 -7.601 1.00 78.50 90 ALA A N 1
ATOM 607 C CA . ALA A 1 90 ? 12.775 6.690 -7.333 1.00 78.50 90 ALA A CA 1
ATOM 608 C C . ALA A 1 90 ? 12.537 6.028 -5.966 1.00 78.50 90 ALA A C 1
ATOM 610 O O . ALA A 1 90 ? 12.560 4.800 -5.817 1.00 78.50 90 ALA A O 1
ATOM 611 N N . ALA A 1 91 ? 12.338 6.869 -4.952 1.00 88.31 91 ALA A N 1
ATOM 612 C CA . ALA A 1 91 ? 12.052 6.438 -3.593 1.00 88.31 91 ALA A CA 1
ATOM 613 C C . ALA A 1 91 ? 10.603 5.949 -3.451 1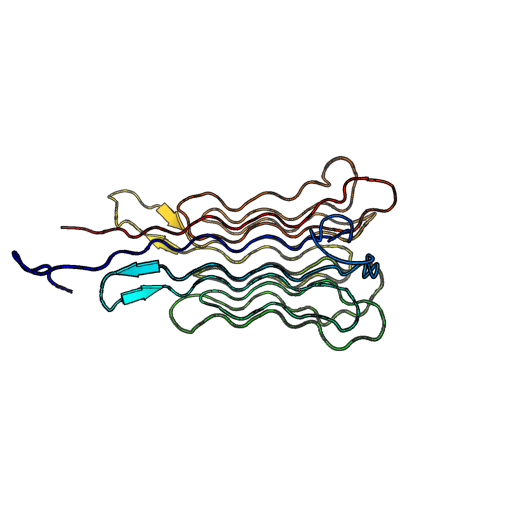.00 88.31 91 ALA A C 1
ATOM 615 O O . ALA A 1 91 ? 9.666 6.519 -4.021 1.00 88.31 91 ALA A O 1
ATOM 616 N N . GLY A 1 92 ? 10.427 4.879 -2.679 1.00 93.12 92 GLY A N 1
ATOM 617 C CA . GLY A 1 92 ? 9.136 4.523 -2.107 1.00 93.12 92 GLY A CA 1
ATOM 618 C C . GLY A 1 92 ? 8.757 5.521 -1.015 1.00 93.12 92 GLY A C 1
ATOM 619 O O . GLY A 1 92 ? 9.623 6.167 -0.424 1.00 93.12 92 GLY A O 1
ATOM 620 N N . GLY A 1 93 ? 7.462 5.645 -0.755 1.00 95.94 93 GLY A N 1
ATOM 621 C CA . GLY A 1 93 ? 6.964 6.446 0.353 1.00 95.94 93 GLY A CA 1
ATOM 622 C C . GLY A 1 93 ? 7.269 5.792 1.697 1.00 95.94 93 GLY A C 1
ATOM 623 O O . GLY A 1 93 ? 7.395 4.569 1.798 1.00 95.94 93 GLY A O 1
ATOM 624 N N . SER A 1 94 ? 7.340 6.605 2.737 1.00 97.81 94 SER A N 1
ATOM 625 C CA . SER A 1 94 ? 7.551 6.180 4.116 1.00 97.81 94 SER A CA 1
ATOM 626 C C . SER A 1 94 ? 6.244 5.700 4.751 1.00 97.81 94 SER A C 1
ATOM 628 O O . SER A 1 94 ? 5.181 6.306 4.580 1.00 97.81 94 SER A O 1
ATOM 630 N N . GLY A 1 95 ? 6.321 4.613 5.512 1.00 97.94 95 GLY A N 1
ATOM 631 C CA . GLY A 1 95 ? 5.269 4.185 6.423 1.00 97.94 95 GLY A CA 1
ATOM 632 C C . GLY A 1 95 ? 5.314 4.978 7.726 1.00 97.94 95 GLY A C 1
ATOM 633 O O . GLY A 1 95 ? 6.366 5.428 8.186 1.00 97.94 95 GLY A O 1
ATOM 634 N N . THR A 1 96 ? 4.161 5.135 8.369 1.00 98.19 96 THR A N 1
ATOM 635 C CA . THR A 1 96 ? 4.100 5.767 9.687 1.00 98.19 96 THR A CA 1
ATOM 636 C C . THR A 1 96 ? 4.445 4.742 10.762 1.00 98.19 96 THR A C 1
ATOM 638 O O . THR A 1 96 ? 3.826 3.677 10.846 1.00 98.19 96 THR A O 1
ATOM 641 N N . ALA A 1 97 ? 5.400 5.081 11.633 1.00 96.25 97 ALA A N 1
ATOM 642 C CA . ALA A 1 97 ? 5.840 4.209 12.718 1.00 96.25 97 ALA A CA 1
ATOM 643 C C . ALA A 1 97 ? 4.657 3.706 13.567 1.00 96.25 97 ALA A C 1
ATOM 645 O O . ALA A 1 97 ? 3.881 4.488 14.115 1.00 96.25 97 ALA A O 1
ATOM 646 N N . GLY A 1 98 ? 4.537 2.381 13.676 1.00 94.81 98 GLY A N 1
ATOM 647 C CA . GLY A 1 98 ? 3.460 1.710 14.410 1.00 94.81 98 GLY A CA 1
ATOM 648 C C . GLY A 1 98 ? 2.172 1.467 13.615 1.00 94.81 98 GLY A C 1
ATOM 649 O O . GLY A 1 98 ? 1.276 0.824 14.153 1.00 94.81 98 GLY A O 1
ATOM 650 N N . GLN A 1 99 ? 2.078 1.927 12.364 1.00 96.06 99 GLN A N 1
ATOM 651 C CA . GLN A 1 99 ? 0.901 1.744 11.499 1.00 96.06 99 GLN A CA 1
ATOM 652 C C . GLN A 1 99 ? 1.215 0.895 10.262 1.00 96.06 99 GLN A C 1
ATOM 654 O O . GLN A 1 99 ? 0.367 0.123 9.814 1.00 96.06 99 GLN A O 1
ATOM 659 N N . GLY A 1 100 ? 2.432 1.008 9.730 1.00 97.75 100 GLY A N 1
ATOM 660 C CA . GLY A 1 100 ? 2.877 0.248 8.571 1.00 97.75 100 GLY A CA 1
ATOM 661 C C . GLY A 1 100 ? 4.335 0.505 8.224 1.00 97.75 100 GLY A C 1
ATOM 662 O O . GLY A 1 100 ? 5.066 1.148 8.979 1.00 97.75 100 GLY A O 1
ATOM 663 N N . TYR A 1 101 ? 4.749 -0.043 7.087 1.00 98.62 101 TYR A N 1
ATOM 664 C CA . TYR A 1 101 ? 6.128 -0.012 6.609 1.00 98.62 101 TYR A CA 1
ATOM 665 C C . TYR A 1 101 ? 6.253 0.754 5.293 1.00 98.62 101 TYR A C 1
ATOM 667 O O . TYR A 1 101 ? 5.261 1.058 4.624 1.00 98.62 101 TYR A O 1
ATOM 675 N N . ASP A 1 102 ? 7.495 1.055 4.937 1.00 98.44 102 ASP A N 1
ATOM 676 C CA . ASP A 1 102 ? 7.848 1.801 3.735 1.00 98.44 102 ASP A CA 1
ATOM 677 C C . ASP A 1 102 ? 7.522 1.021 2.456 1.00 98.44 102 ASP A C 1
ATOM 679 O O . ASP A 1 102 ? 7.537 -0.217 2.411 1.00 98.44 102 ASP A O 1
ATOM 683 N N . GLY A 1 103 ? 7.249 1.763 1.389 1.00 97.62 103 GLY A N 1
ATOM 684 C CA . GLY A 1 103 ? 7.204 1.223 0.042 1.00 97.62 103 GLY A CA 1
ATOM 685 C C . GLY A 1 103 ? 8.594 0.849 -0.464 1.00 97.62 103 GLY A C 1
ATOM 686 O O . GLY A 1 103 ? 9.618 1.386 -0.040 1.00 97.62 103 GLY A O 1
ATOM 687 N N . GLY A 1 104 ? 8.629 -0.067 -1.426 1.00 94.44 104 GLY A N 1
ATOM 688 C CA . GLY A 1 104 ? 9.853 -0.420 -2.121 1.00 94.44 104 GLY A CA 1
ATOM 689 C C . GLY A 1 104 ? 10.400 0.770 -2.905 1.00 94.44 104 GLY A C 1
ATOM 690 O O . GLY A 1 104 ? 9.651 1.503 -3.556 1.00 94.44 104 GLY A O 1
ATOM 691 N N . SER A 1 105 ? 11.718 0.926 -2.853 1.00 89.50 105 SER A N 1
ATOM 692 C CA . SER A 1 105 ? 12.474 1.900 -3.644 1.00 89.50 105 SER A CA 1
ATOM 693 C C . SER A 1 105 ? 13.272 1.181 -4.727 1.00 89.50 105 SER A C 1
ATOM 695 O O . SER A 1 105 ? 13.625 0.011 -4.560 1.00 89.50 105 SER A O 1
ATOM 697 N N . THR A 1 106 ? 13.605 1.873 -5.813 1.00 80.44 106 THR A N 1
ATOM 698 C CA . THR A 1 106 ? 14.557 1.372 -6.812 1.00 80.44 106 THR A CA 1
ATOM 699 C C . THR A 1 106 ? 15.745 2.317 -6.929 1.00 80.44 106 THR A C 1
ATOM 701 O O . THR A 1 106 ? 15.590 3.532 -6.985 1.00 80.44 106 THR A O 1
ATOM 704 N N . THR A 1 107 ? 16.941 1.737 -6.960 1.00 66.81 107 THR A N 1
ATOM 705 C CA . THR A 1 107 ? 18.213 2.425 -7.239 1.00 66.81 107 THR A CA 1
ATOM 706 C C . THR A 1 107 ? 18.762 2.044 -8.616 1.00 66.81 107 THR A C 1
ATOM 708 O O . THR A 1 107 ? 19.893 2.387 -8.966 1.00 66.81 107 THR A O 1
ATOM 711 N N . TYR A 1 108 ? 18.005 1.249 -9.384 1.00 58.12 108 TYR A N 1
ATOM 712 C CA . TYR A 1 108 ? 18.499 0.613 -10.597 1.00 58.12 108 TYR A CA 1
ATOM 713 C C . TYR A 1 108 ? 18.112 1.407 -11.844 1.00 58.12 108 TYR A C 1
ATOM 715 O O . TYR A 1 108 ? 16.957 1.432 -12.262 1.00 58.12 108 TYR A O 1
ATOM 723 N N . TYR A 1 109 ? 19.126 2.012 -12.460 1.00 56.84 109 TYR A N 1
ATOM 724 C CA . TYR A 1 109 ? 19.034 2.766 -13.707 1.00 56.84 109 TYR A CA 1
ATOM 725 C C . TYR A 1 109 ? 19.315 1.853 -14.900 1.00 56.84 109 TYR A C 1
ATOM 727 O O . TYR A 1 109 ? 20.393 1.901 -15.500 1.00 56.84 109 TYR A O 1
ATOM 735 N N . SER A 1 110 ? 18.379 0.982 -15.260 1.00 54.41 110 SER A N 1
ATOM 736 C CA . SER A 1 110 ? 18.476 0.291 -16.545 1.00 54.41 110 SER A CA 1
ATOM 737 C C . SER A 1 110 ? 17.136 0.244 -17.257 1.00 54.41 110 SER A C 1
ATOM 739 O O . SER A 1 110 ? 16.065 0.256 -16.652 1.00 54.41 110 SER A O 1
ATOM 741 N N . THR A 1 111 ? 17.198 0.227 -18.586 1.00 56.56 111 THR A N 1
ATOM 742 C CA . THR A 1 111 ? 16.025 0.012 -19.427 1.00 56.56 111 THR A CA 1
ATOM 743 C C . THR A 1 111 ? 15.389 -1.323 -19.056 1.00 56.56 111 THR A C 1
ATOM 745 O O . THR A 1 111 ? 15.960 -2.374 -19.348 1.00 56.56 111 THR A O 1
ATOM 748 N N . GLY A 1 112 ? 14.211 -1.267 -18.435 1.00 60.22 112 GLY A N 1
ATOM 749 C CA . GLY A 1 112 ? 13.403 -2.442 -18.133 1.00 60.22 112 GLY A CA 1
ATOM 750 C C . GLY A 1 112 ? 13.388 -2.889 -16.674 1.00 60.22 112 GLY A C 1
ATOM 751 O O . GLY A 1 112 ? 13.256 -4.081 -16.434 1.00 60.22 112 GLY A O 1
ATOM 752 N N . SER A 1 113 ? 13.504 -1.991 -15.696 1.00 72.50 113 SER A N 1
ATOM 753 C CA . SER A 1 113 ? 13.161 -2.307 -14.300 1.00 72.50 113 SER A CA 1
ATOM 754 C C . SER A 1 113 ? 11.644 -2.283 -14.081 1.00 72.50 113 SER A C 1
ATOM 756 O O . SER A 1 113 ? 10.953 -1.406 -14.593 1.00 72.50 113 SER A O 1
ATOM 758 N N . GLY A 1 114 ? 11.113 -3.244 -13.320 1.00 81.31 114 GLY A N 1
ATOM 759 C CA . GLY A 1 114 ? 9.717 -3.213 -12.879 1.00 81.31 114 GLY A CA 1
ATOM 760 C C . GLY A 1 114 ? 9.470 -2.132 -11.819 1.00 81.31 114 GLY A C 1
ATOM 761 O O . GLY A 1 114 ? 10.401 -1.646 -11.178 1.00 81.31 114 GLY A O 1
ATOM 762 N N . GLY A 1 115 ? 8.207 -1.761 -11.618 1.00 88.06 115 GLY A N 1
ATOM 763 C CA . GLY A 1 115 ? 7.791 -0.925 -10.493 1.00 88.06 115 GLY A CA 1
ATOM 764 C C . GLY A 1 115 ? 7.974 -1.640 -9.152 1.00 88.06 115 GLY A C 1
ATOM 765 O O . GLY A 1 115 ? 8.056 -2.868 -9.088 1.00 88.06 115 GLY A O 1
ATOM 766 N N . CYS A 1 116 ? 8.016 -0.874 -8.070 1.00 92.50 116 CYS A N 1
ATOM 767 C CA . CYS A 1 116 ? 8.215 -1.394 -6.721 1.00 92.50 116 CYS A CA 1
ATOM 768 C C . CYS A 1 116 ? 6.873 -1.714 -6.043 1.00 92.50 116 CYS A C 1
ATOM 770 O O . CYS A 1 116 ? 5.835 -1.150 -6.396 1.00 92.50 116 CYS A O 1
ATOM 772 N N . GLY A 1 117 ? 6.890 -2.610 -5.058 1.00 95.62 117 GLY A N 1
ATOM 773 C CA . GLY A 1 117 ? 5.715 -2.913 -4.241 1.00 95.62 117 GLY A CA 1
ATOM 774 C C . GLY A 1 117 ? 5.480 -1.864 -3.155 1.00 95.62 117 GLY A C 1
ATOM 775 O O . GLY A 1 117 ? 6.417 -1.220 -2.689 1.00 95.62 117 GLY A O 1
ATOM 776 N N . GLY A 1 118 ? 4.231 -1.684 -2.733 1.00 97.56 118 GLY A N 1
ATOM 777 C CA . GLY A 1 118 ? 3.879 -0.870 -1.566 1.00 97.56 118 GLY A CA 1
ATOM 778 C C . GLY A 1 118 ? 4.155 -1.596 -0.250 1.00 97.56 118 GLY A C 1
ATOM 779 O O . GLY A 1 118 ? 4.172 -2.828 -0.206 1.00 97.56 118 GLY A O 1
ATOM 780 N N . GLY A 1 119 ? 4.350 -0.839 0.825 1.00 98.44 119 GLY A N 1
ATOM 781 C CA . GLY A 1 119 ? 4.488 -1.379 2.173 1.00 98.44 119 GLY A CA 1
ATOM 782 C C . GLY A 1 119 ? 3.193 -2.016 2.674 1.00 98.44 119 GLY A C 1
ATOM 783 O O . GLY A 1 119 ? 2.093 -1.632 2.271 1.00 98.44 119 GLY A O 1
ATOM 784 N N . GLY A 1 120 ? 3.331 -3.009 3.547 1.00 98.12 120 GLY A N 1
ATOM 785 C CA . GLY A 1 120 ? 2.231 -3.582 4.315 1.00 98.12 120 GLY A CA 1
ATOM 786 C C . GLY A 1 120 ? 2.343 -3.236 5.796 1.00 98.12 120 GLY A C 1
ATOM 787 O O . GLY A 1 120 ? 3.273 -2.559 6.236 1.00 98.12 120 GLY A O 1
ATOM 788 N N . ALA A 1 121 ? 1.413 -3.753 6.595 1.00 97.94 121 ALA A N 1
ATOM 789 C CA . ALA A 1 121 ? 1.411 -3.535 8.041 1.00 97.94 121 ALA A CA 1
ATOM 790 C C . ALA A 1 121 ? 2.556 -4.242 8.795 1.00 97.94 121 ALA A C 1
ATOM 792 O O . ALA A 1 121 ? 2.792 -3.915 9.956 1.00 97.94 121 ALA A O 1
ATOM 793 N N . THR A 1 122 ? 3.249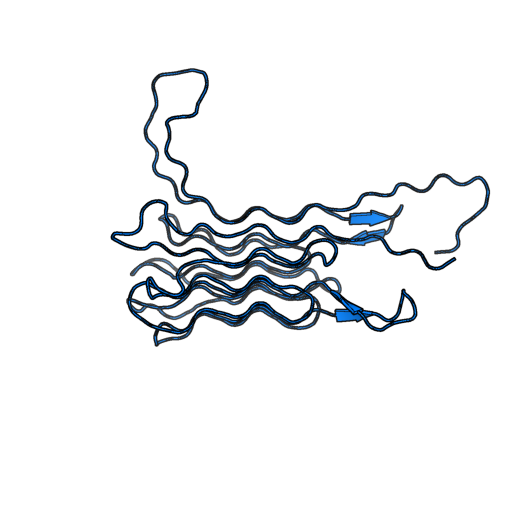 -5.214 8.184 1.00 97.88 122 THR A N 1
ATOM 794 C CA . THR A 1 122 ? 4.318 -6.000 8.845 1.00 97.88 122 THR A CA 1
ATOM 795 C C . THR A 1 122 ? 5.637 -6.076 8.084 1.00 97.88 122 THR A C 1
ATOM 797 O O . THR A 1 122 ? 6.644 -6.488 8.660 1.00 97.88 122 THR A O 1
ATOM 800 N N . ALA A 1 123 ? 5.656 -5.682 6.813 1.00 98.38 123 ALA A N 1
ATOM 801 C CA . ALA A 1 123 ? 6.859 -5.703 5.996 1.00 98.38 123 ALA A CA 1
ATOM 802 C C . ALA A 1 123 ? 6.863 -4.548 4.998 1.00 98.38 123 ALA A C 1
ATOM 804 O O . ALA A 1 123 ? 5.812 -4.134 4.505 1.00 98.38 123 ALA A O 1
ATOM 805 N N . ALA A 1 124 ? 8.061 -4.060 4.684 1.00 98.31 124 ALA A N 1
ATOM 806 C CA . ALA A 1 124 ? 8.258 -3.108 3.603 1.00 98.31 124 ALA A CA 1
ATOM 807 C C . ALA A 1 124 ? 7.952 -3.748 2.241 1.00 98.31 124 ALA A C 1
ATOM 809 O O . ALA A 1 124 ? 8.055 -4.967 2.067 1.00 98.31 124 ALA A O 1
ATOM 810 N N . GLY A 1 125 ? 7.596 -2.909 1.273 1.00 97.25 125 GLY A N 1
ATOM 811 C CA . GLY A 1 125 ? 7.486 -3.320 -0.119 1.00 97.25 125 GLY A CA 1
ATOM 812 C C . GLY A 1 125 ? 8.858 -3.641 -0.709 1.00 97.25 125 GLY A C 1
ATOM 813 O O . GLY A 1 125 ? 9.878 -3.065 -0.325 1.00 97.25 125 GLY A O 1
ATOM 814 N N . VAL A 1 126 ? 8.898 -4.565 -1.662 1.00 94.44 126 VAL A N 1
ATOM 815 C CA . VAL A 1 126 ? 10.142 -4.931 -2.347 1.00 94.44 126 VAL A CA 1
ATOM 816 C C . VAL A 1 126 ? 10.425 -3.920 -3.460 1.00 94.44 126 VAL A C 1
ATOM 818 O O . VAL A 1 126 ? 9.512 -3.464 -4.152 1.00 94.44 126 VAL A O 1
ATOM 821 N N . GLY A 1 127 ? 11.693 -3.553 -3.636 1.00 89.75 127 GLY A N 1
ATOM 822 C CA . GLY A 1 127 ? 12.137 -2.747 -4.773 1.00 89.75 127 GLY A CA 1
ATOM 823 C C . GLY A 1 127 ? 12.021 -3.493 -6.107 1.00 89.75 127 GLY A C 1
ATOM 824 O O . GLY A 1 127 ? 12.029 -4.722 -6.146 1.00 89.75 127 GLY A O 1
ATOM 825 N N . GLY A 1 128 ? 11.928 -2.757 -7.213 1.00 78.38 128 GLY A N 1
ATOM 826 C CA . GLY A 1 128 ? 12.028 -3.328 -8.558 1.00 78.38 128 GLY A CA 1
ATOM 827 C C . GLY A 1 128 ? 13.441 -3.852 -8.836 1.00 78.38 128 GLY A C 1
ATOM 828 O O . GLY A 1 128 ? 14.430 -3.194 -8.515 1.00 78.38 128 GLY A O 1
ATOM 829 N N . GLY A 1 129 ? 13.547 -5.047 -9.418 1.00 69.56 129 GLY A N 1
ATOM 830 C CA . GLY A 1 129 ? 14.821 -5.722 -9.672 1.00 69.56 129 GLY A CA 1
ATOM 831 C C . GLY A 1 129 ? 15.457 -5.373 -11.023 1.00 69.56 129 GLY A C 1
ATOM 832 O O . GLY A 1 129 ? 14.786 -4.992 -11.986 1.00 69.56 129 GLY A O 1
ATOM 833 N N . GLY A 1 130 ? 16.776 -5.570 -11.121 1.00 60.03 130 GLY A N 1
ATOM 834 C CA . GLY A 1 130 ? 17.570 -5.430 -12.349 1.00 60.03 130 GLY A CA 1
ATOM 835 C C . GLY A 1 130 ? 17.429 -6.622 -13.298 1.00 60.03 130 GLY A C 1
ATOM 836 O O . GLY A 1 130 ? 18.419 -7.256 -13.627 1.00 60.03 130 GLY A O 1
ATOM 837 N N . ALA A 1 131 ? 16.205 -6.970 -13.681 1.00 64.38 131 ALA A N 1
ATOM 838 C CA . ALA A 1 131 ? 15.877 -7.933 -14.734 1.00 64.38 131 ALA A CA 1
ATOM 839 C C . ALA A 1 131 ? 14.360 -7.962 -14.900 1.00 64.38 131 ALA A C 1
ATOM 841 O O . ALA A 1 131 ? 13.762 -9.034 -14.846 1.00 64.38 131 ALA A O 1
ATOM 842 N N . ALA A 1 132 ? 13.718 -6.800 -15.055 1.00 69.25 132 ALA A N 1
ATOM 843 C CA . ALA A 1 132 ? 12.294 -6.745 -15.365 1.00 69.25 132 ALA A CA 1
ATOM 844 C C . ALA A 1 132 ? 11.298 -7.162 -14.277 1.00 69.25 132 ALA A C 1
ATOM 846 O O . ALA A 1 132 ? 10.093 -6.970 -14.460 1.00 69.25 132 ALA A O 1
ATOM 847 N N . GLU A 1 133 ? 11.787 -7.698 -13.166 1.00 79.00 133 GLU A N 1
ATOM 848 C CA . GLU A 1 133 ? 10.989 -8.140 -12.032 1.00 79.00 133 GLU A CA 1
ATOM 849 C C . GLU A 1 133 ? 10.438 -6.944 -11.265 1.00 79.00 133 GLU A C 1
ATOM 851 O O . GLU A 1 133 ? 11.173 -6.030 -10.875 1.00 79.00 133 GLU A O 1
ATOM 856 N N . ALA A 1 134 ? 9.125 -6.949 -11.063 1.00 88.94 134 ALA A N 1
ATOM 857 C CA . ALA A 1 134 ? 8.477 -5.946 -10.242 1.00 88.94 134 ALA A CA 1
ATOM 858 C C . ALA A 1 134 ? 8.442 -6.389 -8.777 1.00 88.94 134 ALA A C 1
ATOM 860 O O . ALA A 1 134 ? 8.346 -7.576 -8.467 1.00 88.94 134 ALA A O 1
ATOM 861 N N . GLY A 1 135 ? 8.505 -5.418 -7.875 1.00 92.81 135 GLY A N 1
ATOM 862 C CA . GLY A 1 135 ? 8.547 -5.675 -6.445 1.00 92.81 135 GLY A CA 1
ATOM 863 C C . GLY A 1 135 ? 7.211 -6.169 -5.891 1.00 92.81 135 GLY A C 1
ATOM 864 O O . GLY A 1 135 ? 6.151 -5.619 -6.199 1.00 92.81 135 GLY A O 1
ATOM 865 N N . HIS A 1 136 ? 7.262 -7.188 -5.037 1.00 95.88 136 HIS A N 1
ATOM 866 C CA . HIS A 1 136 ? 6.116 -7.646 -4.256 1.00 95.88 136 HIS A CA 1
ATOM 867 C C . HIS A 1 136 ? 5.698 -6.616 -3.200 1.00 95.88 136 HIS A C 1
ATOM 869 O O . HIS A 1 136 ? 6.539 -5.911 -2.634 1.00 95.88 136 HIS A O 1
ATOM 875 N N . GLY A 1 137 ? 4.397 -6.546 -2.920 1.00 98.00 137 GLY A N 1
ATOM 876 C CA . GLY A 1 137 ? 3.863 -5.767 -1.808 1.00 98.00 137 GLY A CA 1
ATOM 877 C C . GLY A 1 137 ? 4.210 -6.394 -0.456 1.00 98.00 137 GLY A C 1
ATOM 878 O O . GLY A 1 137 ? 4.307 -7.614 -0.336 1.00 98.00 137 GLY A O 1
ATOM 879 N N . GLY A 1 138 ? 4.386 -5.560 0.565 1.00 98.62 138 GLY A N 1
ATOM 880 C CA . GLY A 1 138 ? 4.656 -6.008 1.928 1.00 98.62 138 GLY A CA 1
ATOM 881 C C . GLY A 1 138 ? 3.446 -6.679 2.586 1.00 98.62 138 GLY A C 1
ATOM 882 O O . GLY A 1 138 ? 2.296 -6.322 2.325 1.00 98.62 138 GLY A O 1
ATOM 883 N N . ASP A 1 139 ? 3.693 -7.644 3.468 1.00 98.56 139 ASP A N 1
ATOM 884 C CA . ASP A 1 139 ? 2.632 -8.400 4.132 1.00 98.56 139 ASP A CA 1
ATOM 885 C C . ASP A 1 139 ? 1.862 -7.582 5.176 1.00 98.56 139 ASP A C 1
ATOM 887 O O . ASP A 1 139 ? 2.404 -6.750 5.912 1.00 98.56 139 ASP A O 1
ATOM 891 N N . GLY A 1 140 ? 0.569 -7.877 5.268 1.00 97.69 140 GLY A N 1
ATOM 892 C CA . GLY A 1 140 ? -0.342 -7.354 6.270 1.00 97.69 140 GLY A CA 1
ATOM 893 C C . GLY A 1 140 ? -0.234 -8.038 7.633 1.00 97.69 140 GLY A C 1
ATOM 894 O O . GLY A 1 140 ? 0.466 -9.032 7.818 1.00 97.69 140 GLY A O 1
ATOM 895 N N . LEU A 1 141 ? -0.988 -7.524 8.604 1.00 96.38 141 LEU A N 1
ATOM 896 C CA . LEU A 1 141 ? -1.002 -8.022 9.978 1.00 96.38 141 LEU A CA 1
ATOM 897 C C . LEU A 1 141 ? -2.213 -8.926 10.221 1.00 96.38 141 LEU A C 1
ATOM 899 O O . LEU A 1 141 ? -3.359 -8.561 9.942 1.00 96.38 141 LEU A O 1
ATOM 903 N N . ALA A 1 142 ? -1.956 -10.106 10.781 1.00 95.56 142 ALA A N 1
ATOM 904 C CA . ALA A 1 142 ? -2.993 -11.019 11.239 1.00 95.56 142 ALA A CA 1
ATOM 905 C C . ALA A 1 142 ? -3.603 -10.530 12.558 1.00 95.56 142 ALA A C 1
ATOM 907 O O . ALA A 1 142 ? -2.896 -10.274 13.532 1.00 95.56 142 ALA A O 1
ATOM 908 N N . SER A 1 143 ? -4.930 -10.439 12.601 1.00 90.88 143 SER A N 1
ATOM 909 C CA . SER A 1 143 ? -5.670 -10.057 13.798 1.00 90.88 143 SER A CA 1
ATOM 910 C C . SER A 1 143 ? -6.812 -11.029 14.066 1.00 90.88 143 SER A C 1
ATOM 912 O O . SER A 1 143 ? -7.608 -11.333 13.177 1.00 90.88 143 SER A O 1
ATOM 914 N N . SER A 1 144 ? -6.912 -11.495 15.311 1.00 90.88 144 SER A N 1
ATOM 915 C CA . SER A 1 144 ? -7.959 -12.407 15.785 1.00 90.88 144 SER A CA 1
ATOM 916 C C . SER A 1 144 ? -9.172 -11.674 16.358 1.00 90.88 144 SER A C 1
ATOM 918 O O . SER A 1 144 ? -9.963 -12.261 17.099 1.00 90.88 144 SER A O 1
ATOM 920 N N . ILE A 1 145 ? -9.341 -10.380 16.040 1.00 87.12 145 ILE A N 1
ATOM 921 C CA . ILE A 1 145 ? -10.374 -9.573 16.694 1.00 87.12 145 ILE A CA 1
ATOM 922 C C . ILE A 1 145 ? -11.786 -10.123 16.473 1.00 87.12 145 ILE A C 1
ATOM 924 O O . ILE A 1 145 ? -12.606 -10.030 17.386 1.00 87.12 145 ILE A O 1
ATOM 928 N N . THR A 1 146 ? -12.028 -10.754 15.324 1.00 83.31 146 THR A N 1
ATOM 929 C CA . THR A 1 146 ? -13.309 -11.344 14.911 1.00 83.31 146 THR A CA 1
ATOM 930 C C . THR A 1 146 ? -13.449 -12.826 15.283 1.00 83.31 146 THR A C 1
ATOM 932 O O . THR A 1 146 ? -14.150 -13.557 14.593 1.00 83.31 146 THR A O 1
ATOM 935 N N . ALA A 1 147 ? -12.753 -13.297 16.325 1.00 85.31 147 ALA A N 1
ATOM 936 C CA . ALA A 1 147 ? -12.689 -14.700 16.777 1.00 85.31 147 ALA A CA 1
ATOM 937 C C . ALA A 1 147 ? -12.024 -15.700 15.802 1.00 85.31 147 ALA A C 1
ATOM 939 O O . ALA A 1 147 ? -11.594 -16.770 16.228 1.00 85.31 147 ALA A O 1
ATOM 940 N N . SER A 1 148 ? -11.849 -15.340 14.530 1.00 88.50 148 SER A N 1
ATOM 941 C CA . SER A 1 148 ? -10.943 -15.988 13.576 1.00 88.50 148 SER A CA 1
ATOM 942 C C . SER A 1 148 ? -9.766 -15.070 13.240 1.00 88.50 148 SER A C 1
ATOM 944 O O . SER A 1 148 ? -9.920 -13.848 13.210 1.00 88.50 148 SER A O 1
ATOM 946 N N . SER A 1 149 ? -8.593 -15.649 12.962 1.00 92.31 149 SER A N 1
ATOM 947 C CA . SER A 1 149 ? -7.443 -14.881 12.468 1.00 92.31 149 SER A CA 1
ATOM 948 C C . SER A 1 149 ? -7.711 -14.409 11.041 1.00 92.31 149 SER A C 1
ATOM 950 O O . SER A 1 149 ? -7.972 -15.226 10.158 1.00 92.31 149 SER A O 1
ATOM 952 N N . VAL A 1 150 ? -7.669 -13.096 10.819 1.00 94.56 150 VAL A N 1
ATOM 953 C CA . VAL A 1 150 ? -7.811 -12.484 9.495 1.00 94.56 150 VAL A CA 1
ATOM 954 C C . VAL A 1 150 ? -6.672 -11.493 9.290 1.00 94.56 150 VAL A C 1
ATOM 956 O O . VAL A 1 150 ? -6.518 -10.552 10.072 1.00 94.56 150 VAL A O 1
ATOM 959 N N . THR A 1 151 ? -5.894 -11.697 8.230 1.00 96.69 151 THR A N 1
ATOM 960 C CA . THR A 1 151 ? -4.822 -10.784 7.812 1.00 96.69 151 THR A CA 1
ATOM 961 C C . THR A 1 151 ? -5.397 -9.629 7.004 1.00 96.69 151 THR A C 1
ATOM 963 O O . THR A 1 151 ? -6.238 -9.841 6.131 1.00 96.69 151 THR A O 1
ATOM 966 N N . ARG A 1 152 ? -4.964 -8.405 7.308 1.00 96.25 152 ARG A N 1
ATOM 967 C CA . ARG A 1 152 ? -5.382 -7.161 6.641 1.00 96.25 152 ARG A CA 1
ATOM 968 C C . ARG A 1 152 ? -4.182 -6.243 6.430 1.00 96.25 152 ARG A C 1
ATOM 970 O O . ARG A 1 152 ? -3.148 -6.453 7.055 1.00 96.25 152 ARG A O 1
ATOM 977 N N . ALA A 1 153 ? -4.358 -5.216 5.607 1.00 96.38 153 ALA A N 1
ATOM 978 C CA . ALA A 1 153 ? -3.372 -4.184 5.303 1.00 96.38 153 ALA A CA 1
ATOM 979 C C . ALA A 1 153 ? -2.106 -4.726 4.616 1.00 96.38 153 ALA A C 1
ATOM 981 O O . ALA A 1 153 ? -0.986 -4.368 4.972 1.00 96.38 153 ALA A O 1
ATOM 982 N N . GLY A 1 154 ? -2.294 -5.619 3.638 1.00 98.31 154 GLY A N 1
ATOM 983 C CA . GLY A 1 154 ? -1.231 -5.996 2.702 1.00 98.31 154 GLY A CA 1
ATOM 984 C C . GLY A 1 154 ? -0.983 -4.906 1.654 1.00 98.31 154 GLY A C 1
ATOM 985 O O . GLY A 1 154 ? -1.927 -4.272 1.176 1.00 98.31 154 GLY A O 1
ATOM 986 N N . GLY A 1 155 ? 0.278 -4.698 1.284 1.00 98.31 155 GLY A N 1
ATOM 987 C CA . GLY A 1 155 ? 0.700 -3.759 0.248 1.00 98.31 155 GLY A CA 1
ATOM 988 C C . GLY A 1 155 ? 0.388 -4.254 -1.167 1.00 98.31 155 GLY A C 1
ATOM 989 O O . GLY A 1 155 ? 0.294 -5.456 -1.419 1.00 98.31 155 GLY A O 1
ATOM 990 N N . GLY A 1 156 ? 0.228 -3.327 -2.112 1.00 97.75 156 GLY A N 1
ATOM 991 C CA . GLY A 1 156 ? 0.049 -3.653 -3.530 1.00 97.75 156 GLY A CA 1
ATOM 992 C C . GLY A 1 156 ? 1.365 -4.038 -4.211 1.00 97.75 156 GLY A C 1
ATOM 993 O O . GLY A 1 156 ? 2.422 -3.520 -3.856 1.00 97.75 156 GLY A O 1
ATOM 994 N N . GLY A 1 157 ? 1.314 -4.931 -5.195 1.00 95.44 157 GLY A N 1
ATOM 995 C CA . GLY A 1 157 ? 2.475 -5.320 -5.994 1.00 95.44 157 GLY A CA 1
ATOM 996 C C . GLY A 1 157 ? 2.766 -4.347 -7.141 1.00 95.44 157 GLY A C 1
ATOM 997 O O . GLY A 1 157 ? 1.852 -3.764 -7.736 1.00 95.44 157 GLY A O 1
ATOM 998 N N . GLY A 1 158 ? 4.046 -4.192 -7.472 1.00 92.00 158 GLY A N 1
ATOM 999 C CA . GLY A 1 158 ? 4.518 -3.371 -8.584 1.00 92.00 158 GLY A CA 1
ATOM 1000 C C . GLY A 1 158 ? 4.188 -3.973 -9.953 1.00 92.00 158 GLY A C 1
ATOM 1001 O O . GLY A 1 158 ? 4.014 -5.185 -10.107 1.00 92.00 158 GLY A O 1
ATOM 1002 N N . ALA A 1 159 ? 4.111 -3.122 -10.977 1.00 88.94 159 ALA A N 1
ATOM 1003 C CA . ALA A 1 159 ? 3.909 -3.570 -12.351 1.00 88.94 159 ALA A CA 1
ATOM 1004 C C . ALA A 1 159 ? 5.230 -3.962 -13.017 1.00 88.94 159 ALA A C 1
ATOM 1006 O O . ALA A 1 159 ? 6.230 -3.261 -12.876 1.00 88.94 159 ALA A O 1
ATOM 1007 N N . ALA A 1 160 ? 5.229 -5.038 -13.795 1.00 85.19 160 ALA A N 1
ATOM 1008 C CA . ALA A 1 160 ? 6.363 -5.362 -14.649 1.00 85.19 160 ALA A CA 1
ATOM 1009 C C . ALA A 1 160 ? 6.428 -4.392 -15.838 1.00 85.19 160 ALA A C 1
ATOM 1011 O O . ALA A 1 160 ? 5.405 -3.985 -16.395 1.00 85.19 160 ALA A O 1
ATOM 1012 N N . HIS A 1 161 ? 7.645 -4.035 -16.238 1.00 78.94 161 HIS A N 1
ATOM 1013 C CA . HIS A 1 161 ? 7.895 -3.304 -17.480 1.00 78.94 161 HIS A CA 1
ATOM 1014 C C . HIS A 1 161 ? 7.466 -4.132 -18.724 1.00 78.94 161 HIS A C 1
ATOM 1016 O O . HIS A 1 161 ? 7.302 -5.354 -18.668 1.00 78.94 161 HIS A O 1
ATOM 1022 N N . VAL A 1 162 ? 7.268 -3.468 -19.866 1.00 72.94 162 VAL A N 1
ATOM 1023 C CA . VAL A 1 162 ? 6.797 -4.108 -21.112 1.00 72.94 162 VAL A CA 1
ATOM 1024 C C . VAL A 1 162 ? 7.812 -5.100 -21.661 1.00 72.94 162 VAL A C 1
ATOM 1026 O O . VAL A 1 162 ? 8.968 -4.752 -21.869 1.00 72.94 162 VAL A O 1
ATOM 1029 N N . GLY A 1 163 ? 7.340 -6.290 -22.030 1.00 66.81 163 GLY A N 1
ATOM 1030 C CA . GLY A 1 163 ? 8.114 -7.262 -22.796 1.00 66.81 163 GLY A CA 1
ATOM 1031 C C . GLY A 1 163 ? 9.000 -8.179 -21.959 1.00 66.81 163 GLY A C 1
ATOM 1032 O O . GLY A 1 163 ? 9.677 -9.027 -22.535 1.00 66.81 163 GLY A O 1
ATOM 1033 N N . ALA A 1 164 ? 8.976 -8.082 -20.629 1.00 67.44 164 ALA A N 1
ATOM 1034 C CA . ALA A 1 164 ? 9.639 -9.072 -19.784 1.00 67.44 164 ALA A CA 1
ATOM 1035 C C . ALA A 1 164 ? 9.002 -9.209 -18.387 1.00 67.44 164 ALA A C 1
ATOM 1037 O O . ALA A 1 164 ? 8.027 -8.529 -18.080 1.00 67.44 164 ALA A O 1
ATOM 1038 N N . GLY A 1 165 ? 9.580 -10.103 -17.576 1.00 70.88 165 GLY A N 1
ATOM 1039 C CA . GLY A 1 165 ? 9.416 -10.219 -16.123 1.00 70.88 165 GLY A CA 1
ATOM 1040 C C . GLY A 1 165 ? 8.029 -10.616 -15.582 1.00 70.88 165 GLY A C 1
ATOM 1041 O O . GLY A 1 165 ? 6.991 -10.246 -16.139 1.00 70.88 165 GLY A O 1
ATOM 1042 N N . PRO A 1 166 ? 7.968 -11.369 -14.468 1.00 81.94 166 PRO A N 1
ATOM 1043 C CA . PRO A 1 166 ? 6.753 -11.466 -13.672 1.00 81.94 166 PRO A CA 1
ATOM 1044 C C . PRO A 1 166 ? 6.442 -10.120 -12.989 1.00 81.94 166 PRO A C 1
ATOM 1046 O O . PRO A 1 166 ? 7.320 -9.319 -12.678 1.00 81.94 166 PRO A O 1
ATOM 1049 N N . HIS A 1 167 ? 5.153 -9.882 -12.779 1.00 88.50 167 HIS A N 1
ATOM 1050 C CA . HIS A 1 167 ? 4.602 -8.803 -11.956 1.00 88.50 167 HIS A CA 1
ATOM 1051 C C . HIS A 1 167 ? 4.937 -9.025 -10.478 1.00 88.50 167 HIS A C 1
ATOM 1053 O O . HIS A 1 167 ? 5.246 -10.140 -10.064 1.00 88.50 167 HIS A O 1
ATOM 1059 N N . GLY A 1 168 ? 4.750 -7.985 -9.673 1.00 92.62 168 GLY A N 1
ATOM 1060 C CA . GLY A 1 168 ? 4.769 -8.095 -8.228 1.00 92.62 168 GLY A CA 1
ATOM 1061 C C . GLY A 1 168 ? 3.425 -8.610 -7.735 1.00 92.62 168 GLY A C 1
ATOM 1062 O O . GLY A 1 168 ? 2.373 -8.050 -8.064 1.00 92.62 168 GLY A O 1
ATOM 1063 N N . ASP A 1 169 ? 3.451 -9.667 -6.935 1.00 95.56 169 ASP A N 1
ATOM 1064 C CA . ASP A 1 169 ? 2.302 -10.073 -6.122 1.00 95.56 169 ASP A CA 1
ATOM 1065 C C . ASP A 1 169 ? 1.990 -9.035 -5.044 1.00 95.56 169 ASP A C 1
ATOM 1067 O O . ASP A 1 169 ? 2.880 -8.347 -4.543 1.00 95.56 169 ASP A O 1
ATOM 1071 N N . GLY A 1 170 ? 0.708 -8.903 -4.710 1.00 97.25 170 GLY A N 1
ATOM 1072 C CA . GLY A 1 170 ? 0.303 -8.147 -3.533 1.00 97.25 170 GLY A CA 1
ATOM 1073 C C . GLY A 1 170 ? 0.604 -8.938 -2.261 1.00 97.25 170 GLY A C 1
ATOM 1074 O O . GLY A 1 170 ? 0.572 -10.168 -2.269 1.00 97.25 170 GLY A O 1
ATOM 1075 N N . GLY A 1 171 ? 0.882 -8.227 -1.174 1.00 98.31 171 GLY A N 1
ATOM 1076 C CA . GLY A 1 171 ? 1.164 -8.840 0.117 1.00 98.31 171 GLY A CA 1
ATOM 1077 C C . GLY A 1 171 ? -0.062 -9.515 0.730 1.00 98.31 171 GLY A C 1
ATOM 1078 O O . GLY A 1 171 ? -1.222 -9.177 0.437 1.00 98.31 171 GLY A O 1
ATOM 1079 N N . ASN A 1 172 ? 0.189 -10.455 1.640 1.00 98.06 172 ASN A N 1
ATOM 1080 C CA . ASN A 1 172 ? -0.859 -11.145 2.379 1.00 98.06 172 ASN A CA 1
ATOM 1081 C C . ASN A 1 172 ? -1.762 -10.139 3.105 1.00 98.06 172 ASN A C 1
ATOM 1083 O O . ASN A 1 172 ? -1.314 -9.119 3.616 1.00 98.06 172 ASN A O 1
ATOM 1087 N N . GLY A 1 173 ? -3.059 -10.434 3.182 1.00 96.81 173 GLY A N 1
ATOM 1088 C CA . GLY A 1 173 ? -4.041 -9.480 3.708 1.00 96.81 173 GLY A CA 1
ATOM 1089 C C . GLY A 1 173 ? -4.670 -8.581 2.646 1.00 96.81 173 GLY A C 1
ATOM 1090 O O . GLY A 1 173 ? -5.142 -7.494 2.972 1.00 96.81 173 GLY A O 1
ATOM 1091 N N . GLY A 1 174 ? -4.708 -9.058 1.399 1.00 97.75 174 GLY A N 1
ATOM 1092 C CA . GLY A 1 174 ? -5.561 -8.515 0.345 1.00 97.75 174 GLY A CA 1
ATOM 1093 C C . GLY A 1 174 ? -4.885 -7.517 -0.586 1.00 97.75 174 GLY A C 1
ATOM 1094 O O . GLY A 1 174 ? -5.601 -6.762 -1.241 1.00 97.75 174 GLY A O 1
ATOM 1095 N N . GLY A 1 175 ? -3.551 -7.465 -0.628 1.00 98.00 175 GLY A N 1
ATOM 1096 C CA . GLY A 1 175 ? -2.831 -6.634 -1.587 1.00 98.00 175 GLY A CA 1
ATOM 1097 C C . GLY A 1 175 ? -3.168 -7.016 -3.030 1.00 98.00 175 GLY A C 1
ATOM 1098 O O . GLY A 1 175 ? -3.202 -8.195 -3.386 1.00 98.00 175 GLY A O 1
ATOM 1099 N N . GLY A 1 176 ? -3.414 -6.018 -3.872 1.00 97.44 176 GLY A N 1
ATOM 1100 C CA . GLY A 1 176 ? -3.613 -6.211 -5.301 1.00 97.44 176 GLY A CA 1
ATOM 1101 C C . GLY A 1 176 ? -2.293 -6.507 -6.010 1.00 97.44 176 GLY A C 1
ATOM 1102 O O . GLY A 1 176 ? -1.293 -5.829 -5.792 1.00 97.44 176 GLY A O 1
ATOM 1103 N N . ARG A 1 177 ? -2.283 -7.507 -6.889 1.00 94.75 177 ARG A N 1
ATOM 1104 C CA . ARG A 1 177 ? -1.139 -7.817 -7.755 1.00 94.75 177 ARG A CA 1
ATOM 1105 C C . ARG A 1 177 ? -0.975 -6.766 -8.858 1.00 94.75 177 ARG A C 1
ATOM 1107 O O . ARG A 1 177 ? -1.968 -6.337 -9.450 1.00 94.75 177 ARG A O 1
ATOM 1114 N N . GLY A 1 178 ? 0.262 -6.403 -9.185 1.00 92.56 178 GLY A N 1
ATOM 1115 C CA . GLY A 1 178 ? 0.566 -5.504 -10.296 1.00 92.56 178 GLY A CA 1
ATOM 1116 C C . GLY A 1 178 ? 0.313 -6.107 -11.683 1.00 92.56 178 GLY A C 1
ATOM 1117 O O . GLY A 1 178 ? 0.114 -7.315 -11.863 1.00 92.56 178 GLY A O 1
ATOM 1118 N N . ALA A 1 179 ? 0.317 -5.238 -12.688 1.00 89.12 179 ALA A N 1
ATOM 1119 C CA . ALA A 1 179 ? 0.197 -5.615 -14.089 1.00 89.12 179 ALA A CA 1
ATOM 1120 C C . ALA A 1 179 ? 1.449 -6.360 -14.588 1.00 89.12 179 ALA A C 1
ATOM 1122 O O . ALA A 1 179 ? 2.579 -6.022 -14.239 1.00 89.12 179 ALA A O 1
ATOM 1123 N N . GLY A 1 180 ? 1.255 -7.386 -15.418 1.00 84.50 180 GLY A N 1
ATOM 1124 C CA . GLY A 1 180 ? 2.345 -8.118 -16.062 1.00 84.50 180 GLY A CA 1
ATOM 1125 C C . GLY A 1 180 ? 2.886 -7.429 -17.319 1.00 84.50 180 GLY A C 1
ATOM 1126 O O . GLY A 1 180 ? 2.181 -6.693 -18.010 1.00 84.50 180 GLY A O 1
ATOM 1127 N N . GLY A 1 181 ? 4.134 -7.747 -17.664 1.00 74.06 181 GLY A N 1
ATOM 1128 C CA . GLY A 1 181 ? 4.824 -7.218 -18.843 1.00 74.06 181 GLY A CA 1
ATOM 1129 C C . GLY A 1 181 ? 4.440 -7.886 -20.167 1.00 74.06 181 GLY A C 1
ATOM 1130 O O . GLY A 1 181 ? 4.894 -7.451 -21.219 1.00 74.06 181 GLY A O 1
ATOM 1131 N N . ASN A 1 182 ? 3.589 -8.920 -20.149 1.00 71.62 182 ASN A N 1
ATOM 1132 C CA . ASN A 1 182 ? 3.096 -9.633 -21.334 1.00 71.62 182 ASN A CA 1
ATOM 1133 C C . ASN A 1 182 ? 1.570 -9.491 -21.478 1.00 71.62 182 ASN A C 1
ATOM 1135 O O . ASN A 1 182 ? 0.848 -9.514 -20.481 1.00 71.62 182 ASN A O 1
ATOM 1139 N N . VAL A 1 183 ? 1.071 -9.423 -22.721 1.00 60.78 183 VAL A N 1
ATOM 1140 C CA . VAL A 1 183 ? -0.354 -9.174 -23.053 1.00 60.78 183 VAL A CA 1
ATOM 1141 C C . VAL A 1 183 ? -1.340 -10.174 -22.440 1.00 60.78 183 VAL A C 1
ATOM 1143 O O . VAL A 1 183 ? -2.482 -9.822 -22.166 1.00 60.78 183 VAL A O 1
ATOM 1146 N N . SER A 1 184 ? -0.909 -11.406 -22.166 1.00 61.09 184 SER A N 1
ATOM 1147 C CA . SER A 1 184 ? -1.743 -12.434 -21.533 1.00 61.09 184 SER A CA 1
ATOM 1148 C C . SER A 1 184 ? -1.956 -12.221 -20.029 1.00 61.09 184 SER A C 1
ATOM 1150 O O . SER A 1 184 ? -2.789 -12.900 -19.435 1.00 61.09 184 SER A O 1
ATOM 1152 N N . ASN A 1 185 ? -1.222 -11.294 -19.401 1.00 61.50 185 ASN A N 1
ATOM 1153 C CA . ASN A 1 185 ? -1.244 -11.050 -17.956 1.00 61.50 185 ASN A CA 1
ATOM 1154 C C . ASN A 1 185 ? -1.149 -9.554 -17.599 1.00 61.50 185 ASN A C 1
ATOM 1156 O O . ASN A 1 185 ? -0.696 -9.194 -16.513 1.00 61.50 185 ASN A O 1
ATOM 1160 N N . ALA A 1 186 ? -1.565 -8.682 -18.521 1.00 66.75 186 ALA A N 1
ATOM 1161 C CA . ALA A 1 186 ? -1.374 -7.236 -18.431 1.00 66.75 186 ALA A CA 1
ATOM 1162 C C . ALA A 1 186 ? -2.277 -6.533 -17.401 1.00 66.75 186 ALA A C 1
ATOM 1164 O O . ALA A 1 186 ? -2.073 -5.360 -17.121 1.00 66.75 186 ALA A O 1
ATOM 1165 N N . ASN A 1 187 ? -3.271 -7.215 -16.824 1.00 83.44 187 ASN A N 1
ATOM 1166 C CA . ASN A 1 187 ? -4.195 -6.578 -15.889 1.00 83.44 187 ASN A CA 1
ATOM 1167 C C . ASN A 1 187 ? -3.664 -6.629 -14.4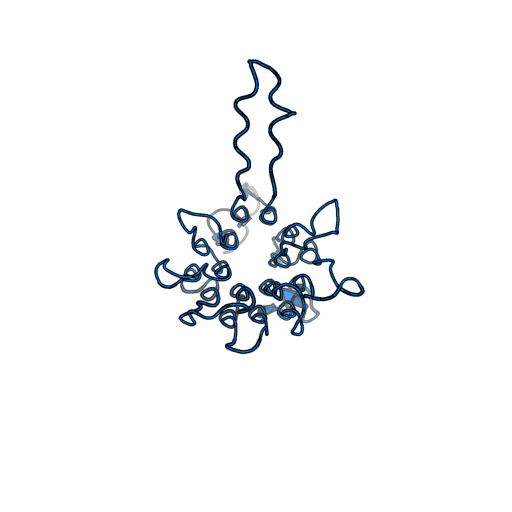54 1.00 83.44 187 ASN A C 1
ATOM 1169 O O . ASN A 1 187 ? -3.382 -7.696 -13.913 1.00 83.44 187 ASN A O 1
ATOM 1173 N N . SER A 1 188 ? -3.593 -5.458 -13.839 1.00 89.25 188 SER A N 1
ATOM 1174 C CA . SER A 1 188 ? -3.458 -5.254 -12.400 1.00 89.25 188 SER A CA 1
ATOM 1175 C C . SER A 1 188 ? -4.758 -5.600 -11.663 1.00 89.25 188 SER A C 1
ATOM 1177 O O . SER A 1 188 ? -5.855 -5.584 -12.239 1.00 89.25 188 SER A O 1
ATOM 1179 N N . VAL A 1 189 ? -4.644 -5.896 -10.369 1.00 94.25 189 VAL A N 1
ATOM 1180 C CA . VAL A 1 189 ? -5.750 -6.312 -9.495 1.00 94.25 189 VAL A CA 1
ATOM 1181 C C . VAL A 1 189 ? -5.960 -5.277 -8.390 1.00 94.25 189 VAL A C 1
ATOM 1183 O O . VAL A 1 189 ? -4.998 -4.732 -7.855 1.00 94.25 189 VAL A O 1
ATOM 1186 N N . ALA A 1 190 ? -7.221 -4.983 -8.065 1.00 96.19 190 ALA A N 1
ATOM 1187 C CA . ALA A 1 190 ? -7.571 -4.095 -6.957 1.00 96.19 190 ALA A CA 1
ATOM 1188 C C . ALA A 1 190 ? -7.258 -4.740 -5.604 1.00 96.19 190 ALA A C 1
ATOM 1190 O O . ALA A 1 190 ? -7.241 -5.966 -5.483 1.00 96.19 190 ALA A O 1
ATOM 1191 N N . GLY A 1 191 ? -7.049 -3.912 -4.584 1.00 97.31 191 GLY A N 1
ATOM 1192 C CA . GLY A 1 191 ? -6.991 -4.395 -3.212 1.00 97.31 191 GLY A CA 1
ATOM 1193 C C . GLY A 1 191 ? -8.333 -5.005 -2.798 1.00 97.31 191 GLY A C 1
ATOM 1194 O O . GLY A 1 191 ? -9.403 -4.548 -3.209 1.00 97.31 191 GLY A O 1
ATOM 1195 N N . THR A 1 192 ? -8.291 -6.052 -1.980 1.00 97.56 192 THR A N 1
ATOM 1196 C CA . THR A 1 192 ? -9.501 -6.654 -1.415 1.00 97.56 192 THR A CA 1
ATOM 1197 C C . THR A 1 192 ? -10.253 -5.629 -0.562 1.00 97.56 192 THR A C 1
ATOM 1199 O O . THR A 1 192 ? -9.695 -4.977 0.313 1.00 97.56 192 THR A O 1
ATOM 1202 N N . VAL A 1 193 ? -11.555 -5.468 -0.791 1.00 94.75 193 VAL A N 1
ATOM 1203 C CA . VAL A 1 193 ? -12.381 -4.551 0.011 1.00 94.75 193 VAL A CA 1
ATOM 1204 C C . VAL A 1 193 ? -12.420 -5.015 1.473 1.00 94.75 193 VAL A C 1
ATOM 1206 O O . VAL A 1 193 ? -12.427 -6.215 1.745 1.00 94.75 193 VAL A O 1
ATOM 1209 N N . ASN A 1 194 ? -12.500 -4.070 2.414 1.00 93.25 194 ASN A N 1
ATOM 1210 C CA . ASN A 1 194 ? -12.548 -4.310 3.861 1.00 93.25 194 ASN A CA 1
ATOM 1211 C C . ASN A 1 194 ? -11.249 -4.879 4.462 1.00 93.25 194 ASN A C 1
ATOM 1213 O O . ASN A 1 194 ? -11.261 -5.458 5.557 1.00 93.25 194 ASN A O 1
ATOM 1217 N N . THR A 1 195 ? -10.122 -4.723 3.766 1.00 94.62 195 THR A N 1
ATOM 1218 C CA . THR A 1 195 ? -8.802 -5.081 4.293 1.00 94.62 195 THR A CA 1
ATOM 1219 C C . THR A 1 195 ? -7.858 -3.898 4.439 1.00 94.62 195 THR A C 1
ATOM 1221 O O . THR A 1 195 ? -6.793 -4.096 5.007 1.00 94.62 195 THR A O 1
ATOM 1224 N N . GLY A 1 196 ? -8.208 -2.688 3.989 1.00 95.62 196 GLY A N 1
ATOM 1225 C CA . GLY A 1 196 ? -7.296 -1.535 4.036 1.00 95.62 196 GLY A CA 1
ATOM 1226 C C . GLY A 1 196 ? -5.997 -1.771 3.258 1.00 95.62 196 GLY A C 1
ATOM 1227 O O . GLY A 1 196 ? -4.938 -1.332 3.688 1.00 95.62 196 GLY A O 1
ATOM 1228 N N . SER A 1 197 ? -6.053 -2.571 2.190 1.00 97.69 197 SER A N 1
ATOM 1229 C CA . SER A 1 197 ? -4.883 -3.013 1.427 1.00 97.69 197 SER A CA 1
ATOM 1230 C C . SER A 1 197 ? -4.588 -2.115 0.227 1.00 97.69 197 SER A C 1
ATOM 1232 O O . SER A 1 197 ? -5.465 -1.412 -0.278 1.00 97.69 197 SER A O 1
ATOM 1234 N N . GLY A 1 198 ? -3.354 -2.174 -0.273 1.00 97.69 198 GLY A N 1
ATOM 1235 C CA . GLY A 1 198 ? -2.954 -1.487 -1.501 1.00 97.69 198 GLY A CA 1
ATOM 1236 C C . GLY A 1 198 ? -3.487 -2.168 -2.767 1.00 97.69 198 GLY A C 1
ATOM 1237 O O . GLY A 1 198 ? -3.674 -3.385 -2.803 1.00 97.69 198 GLY A O 1
ATOM 1238 N N . GLY A 1 199 ? -3.712 -1.384 -3.821 1.00 96.81 199 GLY A N 1
ATOM 1239 C CA . GLY A 1 199 ? -4.016 -1.886 -5.163 1.00 96.81 199 GLY A CA 1
ATOM 1240 C C . GLY A 1 199 ? -2.752 -2.136 -5.990 1.00 96.81 199 GLY A C 1
ATOM 1241 O O . GLY A 1 199 ? -1.687 -1.595 -5.696 1.00 96.81 199 GLY A O 1
ATOM 1242 N N . GLY A 1 200 ? -2.853 -2.973 -7.022 1.00 94.88 200 GLY A N 1
ATOM 1243 C CA . GLY A 1 200 ? -1.726 -3.302 -7.891 1.00 94.88 200 GLY A CA 1
ATOM 1244 C C . GLY A 1 200 ? -1.350 -2.177 -8.855 1.00 94.88 200 GLY A C 1
ATOM 1245 O O . GLY A 1 200 ? -2.222 -1.509 -9.423 1.00 94.88 200 GLY A O 1
ATOM 1246 N N . GLY A 1 201 ? -0.048 -2.009 -9.094 1.00 90.75 201 GLY A N 1
ATOM 1247 C CA . GLY A 1 201 ? 0.486 -1.037 -10.048 1.00 90.75 201 GLY A CA 1
ATOM 1248 C C . GLY A 1 201 ? 0.091 -1.343 -11.496 1.00 90.75 201 GLY A C 1
ATOM 1249 O O . GLY A 1 201 ? -0.024 -2.505 -11.889 1.00 90.75 201 GLY A O 1
ATOM 1250 N N . GLY A 1 202 ? -0.096 -0.295 -12.298 1.00 84.94 202 GLY A N 1
ATOM 1251 C CA . GLY A 1 202 ? -0.317 -0.392 -13.743 1.00 84.94 202 GLY A CA 1
ATOM 1252 C C . GLY A 1 202 ? 0.981 -0.260 -14.539 1.00 84.94 202 GLY A C 1
ATOM 1253 O O . GLY A 1 202 ? 1.979 0.237 -14.019 1.00 84.94 202 GLY A O 1
ATOM 1254 N N . CYS A 1 203 ? 0.966 -0.665 -15.807 1.00 78.38 203 CYS A N 1
ATOM 1255 C CA . CYS A 1 203 ? 2.091 -0.462 -16.719 1.00 78.38 203 CYS A CA 1
ATOM 1256 C C . CYS A 1 203 ? 1.658 0.210 -18.024 1.00 78.38 203 CYS A C 1
ATOM 1258 O O . CYS A 1 203 ? 0.527 0.087 -18.494 1.00 78.38 203 CYS A O 1
ATOM 1260 N N . TYR A 1 204 ? 2.598 0.930 -18.631 1.00 71.50 204 TYR A N 1
ATOM 1261 C CA . TYR A 1 204 ? 2.501 1.314 -20.034 1.00 71.50 204 TYR A CA 1
ATOM 1262 C C . TYR A 1 204 ? 2.589 0.036 -20.890 1.00 71.50 204 TYR A C 1
ATOM 1264 O O . TYR A 1 204 ? 3.397 -0.809 -20.554 1.00 71.50 204 TYR A O 1
ATOM 1272 N N . HIS A 1 205 ? 1.813 -0.128 -21.967 1.00 64.38 205 HIS A N 1
ATOM 1273 C CA . HIS A 1 205 ? 1.938 -1.193 -22.978 1.00 64.38 205 HIS A CA 1
ATOM 1274 C C . HIS A 1 205 ? 1.731 -0.643 -24.395 1.00 64.38 205 HIS A C 1
ATOM 1276 O O . HIS A 1 205 ? 0.613 -0.293 -24.775 1.00 64.38 205 HIS A O 1
ATOM 1282 N N . ALA A 1 206 ? 2.791 -0.596 -25.205 1.00 50.16 206 ALA A N 1
ATOM 1283 C CA . ALA A 1 206 ? 2.689 -0.168 -26.599 1.00 50.16 206 ALA A CA 1
ATOM 1284 C C . ALA A 1 206 ? 1.842 -1.173 -27.409 1.00 50.16 206 ALA A C 1
ATOM 1286 O O . ALA A 1 206 ? 2.290 -2.280 -27.693 1.00 50.16 206 ALA A O 1
ATOM 1287 N N . GLY A 1 207 ? 0.612 -0.788 -27.767 1.00 51.53 207 GLY A N 1
ATOM 1288 C CA . GLY A 1 207 ? -0.312 -1.598 -28.577 1.00 51.53 207 GLY A CA 1
ATOM 1289 C C . GLY A 1 207 ? -1.563 -2.099 -27.848 1.00 51.53 207 GLY A C 1
ATOM 1290 O O . GLY A 1 207 ? -2.464 -2.617 -28.503 1.00 51.53 207 GLY A O 1
ATOM 1291 N N . SER A 1 208 ? -1.662 -1.893 -26.531 1.00 55.53 208 SER A N 1
ATOM 1292 C CA . SER A 1 208 ? -2.855 -2.227 -25.743 1.00 55.53 208 SER A CA 1
ATOM 1293 C C . SER A 1 208 ? -3.582 -0.945 -25.348 1.00 55.53 208 SER A C 1
ATOM 1295 O O . SER A 1 208 ? -3.143 -0.227 -24.452 1.00 55.53 208 SER A O 1
ATOM 1297 N N . TYR A 1 209 ? -4.689 -0.645 -26.031 1.00 55.41 209 TYR A N 1
ATOM 1298 C CA . TYR A 1 209 ? -5.609 0.416 -25.627 1.00 55.41 209 TYR A CA 1
ATOM 1299 C C . TYR A 1 209 ? -6.960 -0.192 -25.212 1.00 55.41 209 TYR A C 1
ATOM 1301 O O . TYR A 1 209 ? -7.516 -0.974 -25.989 1.00 55.41 209 TYR A O 1
ATOM 1309 N N . PRO A 1 210 ? -7.514 0.172 -24.038 1.00 59.56 210 PRO A N 1
ATOM 1310 C CA . PRO A 1 210 ? -6.959 1.098 -23.042 1.00 59.56 210 PRO A CA 1
ATOM 1311 C C . PRO A 1 210 ? -5.768 0.510 -22.260 1.00 59.56 210 PRO A C 1
ATOM 1313 O O . PRO A 1 210 ? -5.630 -0.704 -22.128 1.00 59.56 210 PRO A O 1
ATOM 1316 N N . TRP A 1 211 ? -4.906 1.392 -21.746 1.00 67.56 211 TRP A N 1
ATOM 1317 C CA . TRP A 1 211 ? -3.709 1.035 -20.976 1.00 67.56 211 TRP A CA 1
ATOM 1318 C C . TRP A 1 211 ? -4.092 0.393 -19.631 1.00 67.56 211 TRP A C 1
ATOM 1320 O O . TRP A 1 211 ? -5.061 0.842 -19.010 1.00 67.56 211 TRP A O 1
ATOM 1330 N N . PRO A 1 212 ? -3.354 -0.616 -19.130 1.00 68.62 212 PRO A N 1
ATOM 1331 C CA . PRO A 1 212 ? -3.627 -1.182 -17.817 1.00 68.62 212 PRO A CA 1
ATOM 1332 C C . PRO A 1 212 ? -3.224 -0.196 -16.714 1.00 68.62 212 PRO A C 1
ATOM 1334 O O . PRO A 1 212 ? -2.060 -0.080 -16.336 1.00 68.62 212 PRO A O 1
ATOM 1337 N N . TYR A 1 213 ? -4.218 0.529 -16.202 1.00 81.06 213 TYR A N 1
ATOM 1338 C CA . TYR A 1 213 ? -4.067 1.466 -15.088 1.00 81.06 213 TYR A CA 1
ATOM 1339 C C . TYR A 1 213 ? -3.741 0.759 -13.777 1.00 81.06 213 TYR A C 1
ATOM 1341 O O . TYR A 1 213 ? -4.038 -0.427 -13.607 1.00 81.06 213 TYR A O 1
ATOM 1349 N N . GLY A 1 214 ? -3.183 1.503 -12.822 1.00 87.19 214 GLY A N 1
ATOM 1350 C CA . GLY A 1 214 ? -3.174 1.040 -11.440 1.00 87.19 214 GLY A CA 1
ATOM 1351 C C . GLY A 1 214 ? -4.604 0.770 -10.977 1.00 87.19 214 GLY A C 1
ATOM 1352 O O . GLY A 1 214 ? -5.558 1.373 -11.480 1.00 87.19 214 GLY A O 1
ATOM 1353 N N . LYS A 1 215 ? -4.767 -0.151 -10.034 1.00 93.00 215 LYS A N 1
ATOM 1354 C CA . LYS A 1 215 ? -6.066 -0.395 -9.405 1.00 93.00 215 LYS A CA 1
ATOM 1355 C C . LYS A 1 215 ? -6.137 0.242 -8.035 1.00 93.00 215 LYS A C 1
ATOM 1357 O O . LYS A 1 215 ? -5.117 0.484 -7.397 1.00 93.00 215 LYS A O 1
ATOM 1362 N N . ASP A 1 216 ? -7.367 0.479 -7.613 1.00 95.44 216 ASP A N 1
ATOM 1363 C CA . ASP A 1 216 ? -7.660 1.068 -6.320 1.00 95.44 216 ASP A CA 1
ATOM 1364 C C . ASP A 1 216 ? -7.307 0.093 -5.189 1.00 95.44 216 ASP A C 1
ATOM 1366 O O . ASP A 1 216 ? -7.364 -1.136 -5.344 1.00 95.44 216 ASP A O 1
ATOM 1370 N N . GLY A 1 217 ? -6.933 0.653 -4.046 1.00 97.25 217 GLY A N 1
ATOM 1371 C CA . GLY A 1 217 ? -6.797 -0.067 -2.793 1.00 97.25 217 GLY A CA 1
ATOM 1372 C C . GLY A 1 217 ? -8.149 -0.489 -2.223 1.00 97.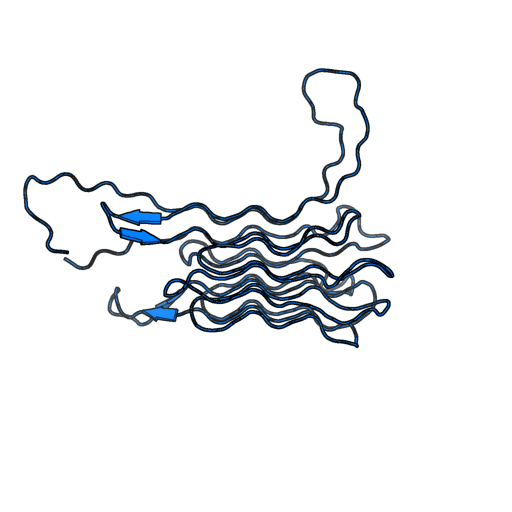25 217 GLY A C 1
ATOM 1373 O O . GLY A 1 217 ? -9.211 0.024 -2.581 1.00 97.25 217 GLY A O 1
ATOM 1374 N N . GLY A 1 218 ? -8.101 -1.432 -1.293 1.00 97.38 218 GLY A N 1
ATOM 1375 C CA . GLY A 1 218 ? -9.265 -1.858 -0.537 1.00 97.38 218 GLY A CA 1
ATOM 1376 C C . GLY A 1 218 ? -9.608 -0.860 0.562 1.00 97.38 218 GLY A C 1
ATOM 1377 O O . GLY A 1 218 ? -8.725 -0.433 1.302 1.00 97.38 218 GLY A O 1
ATOM 1378 N N . ALA A 1 219 ? -10.894 -0.541 0.728 1.00 96.25 219 ALA A N 1
ATOM 1379 C CA . ALA A 1 219 ? -11.355 0.216 1.893 1.00 96.25 219 ALA A CA 1
ATOM 1380 C C . ALA A 1 219 ? -10.949 -0.472 3.210 1.00 96.25 219 ALA A C 1
ATOM 1382 O O . ALA A 1 219 ? -10.853 -1.706 3.280 1.00 96.25 219 ALA A O 1
ATOM 1383 N N . GLY A 1 220 ? -10.715 0.330 4.248 1.00 93.25 220 GLY A N 1
ATOM 1384 C CA . GLY A 1 220 ? -10.414 -0.137 5.597 1.00 93.25 220 GLY A CA 1
ATOM 1385 C C . GLY A 1 220 ? -11.619 -0.763 6.298 1.00 93.25 220 GLY A C 1
ATOM 1386 O O . GLY A 1 220 ? -12.695 -0.930 5.728 1.00 93.25 220 GLY A O 1
ATOM 1387 N N . VAL A 1 221 ? -11.436 -1.099 7.574 1.00 93.56 221 VAL A N 1
ATOM 1388 C CA . VAL A 1 221 ? -12.517 -1.494 8.486 1.00 93.56 221 VAL A CA 1
ATOM 1389 C C . VAL A 1 221 ? -12.233 -0.977 9.883 1.00 93.56 221 VAL A C 1
ATOM 1391 O O . VAL A 1 221 ? -11.088 -0.967 10.329 1.00 93.56 221 VAL A O 1
ATOM 1394 N N . VAL A 1 222 ? -13.295 -0.635 10.605 1.00 93.50 222 VAL A N 1
ATOM 1395 C CA . VAL A 1 222 ? -13.241 -0.396 12.048 1.00 93.50 222 VAL A CA 1
ATOM 1396 C C . VAL A 1 222 ? -13.916 -1.577 12.735 1.00 93.50 222 VAL A C 1
ATOM 1398 O O . VAL A 1 222 ? -15.076 -1.880 12.457 1.00 93.50 222 VAL A O 1
ATOM 1401 N N . ILE A 1 223 ? -13.180 -2.279 13.601 1.00 90.62 223 ILE A N 1
ATOM 1402 C CA . ILE A 1 223 ? -13.668 -3.484 14.282 1.00 90.62 223 ILE A CA 1
ATOM 1403 C C . ILE A 1 223 ? -13.679 -3.236 15.785 1.00 90.62 223 ILE A C 1
ATOM 1405 O O . ILE A 1 223 ? -12.633 -3.021 16.395 1.00 90.62 223 ILE A O 1
ATOM 1409 N N . LEU A 1 224 ? -14.869 -3.309 16.377 1.00 88.06 224 LEU A N 1
ATOM 1410 C CA . LEU A 1 224 ? -15.070 -3.187 17.813 1.00 88.06 224 LEU A CA 1
ATOM 1411 C C . LEU A 1 224 ? -15.291 -4.577 18.399 1.00 88.06 224 LEU A C 1
ATOM 1413 O O . LEU A 1 224 ? -16.042 -5.382 17.846 1.00 88.06 224 LEU A O 1
ATOM 1417 N N . ARG A 1 225 ? -14.654 -4.840 19.540 1.00 83.81 225 ARG A N 1
ATOM 1418 C CA . ARG A 1 225 ? -15.005 -5.968 20.398 1.00 83.81 225 ARG A CA 1
ATOM 1419 C C . ARG A 1 225 ? -15.569 -5.402 21.688 1.00 83.81 225 ARG A C 1
ATOM 1421 O O . ARG A 1 225 ? -14.875 -4.634 22.352 1.00 83.81 225 ARG A O 1
ATOM 1428 N N . ILE A 1 226 ? -16.816 -5.753 21.967 1.00 82.69 226 ILE A N 1
ATOM 1429 C CA . ILE A 1 226 ? -17.627 -5.230 23.067 1.00 82.69 226 ILE A CA 1
ATOM 1430 C C . ILE A 1 226 ? -18.107 -6.368 23.955 1.00 82.69 226 ILE A C 1
ATOM 1432 O O . ILE A 1 226 ? -18.268 -7.487 23.415 1.00 82.69 226 ILE A O 1
#

=== Feature glossary ===
Each block in this record encodes a different view of the same protein. In brief:

Predicted aligned error. PAE(i, j) answers: if I align the predicted and true structures on residue i, how far off (in Å) do I expect residue j to be? A block-diagonal PAE matrix with low values on the blocks and high values off-diagonal is the signature of a multi-domain protein with confidently predicted domains but uncertain inter-domain orientation.

Contact-map, Ramachandran, and PAE plots. Plot images: a contact map (which residues are close in 3D, as an N×N binary image), a Ramachandran scatter (backbone torsion angles, revealing secondary-structure composition at a glance), and — for AlphaFold structures — a PAE heatmap (pairwise prediction confidence).

Backbone torsions (φ/ψ). φ (phi) and ψ (psi) are the two rotatable backbone dihedrals per residue: φ is the C(i-1)–N–Cα–C torsion, ψ is the N–Cα–C–N(i+1) torsion, both in degrees on (−180°, 180°]. α-helical residues cluster near (−60°, −45°); β-strand residues near (−120°, +130°). A Ramachandran plot is simply a scatter of (φ, ψ) for every residue.

Foldseek 3Di. A 3Di character summarizes, for each residue, the relative orientation of the Cα frame of its nearest spatial neighbor. Because it encodes fold topology rather than chemistry, 3Di alignments detect remote structural similarity that sequence alignment misses.

Radius of gyration, Cα contacts, bounding box. Three whole-structure scalars: the radius of gyration (RMS distance of Cα from centroid, in Å), the count of Cα–Cα contacts (pairs closer than 8 Å and separated by more than four residues in sequence — i.e. tertiary, not local, contacts), and the bounding-box dimensions. Together they distinguish compact globular folds from extended fibres or disordered chains.

Sequence. Sequence gives the chain of amino acids in standard one-letter code (A=alanine, C=cysteine, …, Y=tyrosine), read N→C. It is the only feature that is directly encoded by the gene; all structural features are derived from the folded form of this sequence.

mmCIF coordinates. Atomic coordinates in PDBx/mmCIF format — the same representation the Protein Data Bank distributes. Each line of the _atom_site loop places one backbone atom in Cartesian space (units: ångströms, origin: arbitrary).

Secondary structure (3-state, P-SEA). Three-state secondary structure (P-SEA) collapses the eight DSSP classes into helix (a), strand (b), and coil (c). P-SEA assigns these from Cα geometry alone — distances and angles — without requiring backbone oxygens, so it works on any Cα trace.

InterPro / GO / CATH / organism. Functional annotations link the protein to curated databases. InterPro entries identify conserved domains and families by matching the sequence against member-database signatures (Pfam, PROSITE, CDD, …). Gene Ontology (GO) terms describe molecular function, biological process, and cellular component in a controlled vocabulary. CATH places the structure in a hierarchical fold classification (Class/Architecture/Topology/Homologous-superfamily). The organism is the source species.

B-factor. B-factor (Debye–Waller factor) reflects atomic displacement in the crystal lattice. It is an experimental observable (units Å²), not a prediction; low values mean the atom is pinned down, high values mean it moves or is heterogeneous across the crystal.

Rendered structure images. Structure images are PyMOL renders from six orthogonal camera directions. Cartoon representation draws helices as coils and strands as arrows; sticks shows the backbone as bonds; surface shows the solvent-excluded envelope. Rainbow coloring maps sequence position to hue (blue→red, N→C); chain coloring assigns a distinct color per polypeptide.

Solvent-accessible surface area. Solvent-accessible surface area (SASA) is the area in Å² traced out by the centre of a 1.4 Å probe sphere (a water molecule) rolled over the protein's van der Waals surface (Shrake–Rupley / Lee–Richards construction). Buried residues have near-zero SASA; fully exposed residues can exceed 200 Å². The total SASA scales roughly with the number of surface residues.

Secondary structure (8-state, DSSP). The SS8 string is DSSP's per-residue secondary-structure call. α-helix (H) means an i→i+4 H-bond ladder; β-strand (E) means the residue participates in a β-sheet; 3₁₀ (G) and π (I) are tighter and wider helices; T/S are turns/bends; '-' is loop.

pLDDT. For AlphaFold models, the B-factor field carries pLDDT — the model's own estimate of local accuracy on a 0–100 scale. Regions with pLDDT<50 should be treated as essentially unmodeled; they often correspond to intrinsically disordered segments.

Nearest PDB structures. Nearest PDB neighbors are the top structural matches found by Foldseek when searching this structure against the entire Protein Data Bank. Each hit reports a TM-score (0 to 1; >0.5 almost always implies the same fold) and an E-value. These are *structural* homologs — they may share no detectable sequence similarity.